Protein AF-A0A1H3NQ23-F1 (afdb_monomer)

Organism: NCBI:txid1244108

Structure (mmCIF, N/CA/C/O backbone):
data_AF-A0A1H3NQ23-F1
#
_entry.id   AF-A0A1H3NQ23-F1
#
loop_
_atom_site.group_PDB
_atom_site.id
_atom_site.type_symbol
_atom_site.label_atom_id
_atom_site.label_alt_id
_atom_site.label_comp_id
_atom_site.label_asym_id
_atom_site.label_entity_id
_atom_site.label_seq_id
_atom_site.pdbx_PDB_ins_code
_atom_site.Cartn_x
_atom_site.Cartn_y
_atom_site.Cartn_z
_atom_site.occupancy
_atom_site.B_iso_or_equiv
_atom_site.auth_seq_id
_atom_site.auth_comp_id
_atom_site.auth_asym_id
_atom_site.auth_atom_id
_atom_site.pdbx_PDB_model_num
ATOM 1 N N . MET A 1 1 ? 7.076 15.579 23.697 1.00 34.84 1 MET A N 1
ATOM 2 C CA . MET A 1 1 ? 7.833 15.002 22.572 1.00 34.84 1 MET A CA 1
ATOM 3 C C . MET A 1 1 ? 7.501 15.843 21.368 1.00 34.84 1 MET A C 1
ATOM 5 O O . MET A 1 1 ? 6.330 16.095 21.129 1.00 34.84 1 MET A O 1
ATOM 9 N N . ASP A 1 2 ? 8.546 16.395 20.784 1.00 33.28 2 ASP A N 1
ATOM 10 C CA . ASP A 1 2 ? 8.561 17.477 19.810 1.00 33.28 2 ASP A CA 1
ATOM 11 C C . ASP A 1 2 ? 7.739 17.126 18.558 1.00 33.28 2 ASP A C 1
ATOM 13 O O . ASP A 1 2 ? 8.124 16.250 17.790 1.00 33.28 2 ASP A O 1
ATOM 17 N N . ASP A 1 3 ? 6.588 17.779 18.377 1.00 34.56 3 ASP A N 1
ATOM 18 C CA . ASP A 1 3 ? 5.699 17.618 17.214 1.00 34.56 3 ASP A CA 1
ATOM 19 C C . ASP A 1 3 ? 6.192 18.513 16.062 1.00 34.56 3 ASP A C 1
ATOM 21 O O . ASP A 1 3 ? 5.443 19.277 15.443 1.00 34.56 3 ASP A O 1
ATOM 25 N N . ARG A 1 4 ? 7.507 18.467 15.802 1.00 42.50 4 ARG A N 1
ATOM 26 C CA . ARG A 1 4 ? 8.086 19.009 14.577 1.00 42.50 4 ARG A CA 1
ATOM 27 C C . ARG A 1 4 ? 7.544 18.147 13.448 1.00 42.50 4 ARG A C 1
ATOM 29 O O . ARG A 1 4 ? 8.073 17.075 13.176 1.00 42.50 4 ARG A O 1
ATOM 36 N N . LYS A 1 5 ? 6.476 18.613 12.791 1.00 47.44 5 LYS A N 1
ATOM 37 C CA . LYS A 1 5 ? 6.101 18.123 11.461 1.00 47.44 5 LYS A CA 1
ATOM 38 C C . LYS A 1 5 ? 7.358 18.198 10.605 1.00 47.44 5 LYS A C 1
ATOM 40 O O . LYS A 1 5 ? 7.775 19.297 10.240 1.00 47.44 5 LYS A O 1
ATOM 45 N N . MET A 1 6 ? 7.982 17.049 10.365 1.00 56.41 6 MET A N 1
ATOM 46 C CA . MET A 1 6 ? 9.118 16.936 9.467 1.00 56.41 6 MET A CA 1
ATOM 47 C C . MET A 1 6 ? 8.656 17.537 8.144 1.00 56.41 6 MET A C 1
ATOM 49 O O . MET A 1 6 ? 7.662 17.081 7.574 1.00 56.41 6 MET A O 1
ATOM 53 N N . GLN A 1 7 ? 9.268 18.647 7.727 1.00 65.25 7 GLN A N 1
ATOM 54 C CA . GLN A 1 7 ? 8.948 19.186 6.415 1.00 65.25 7 GLN A CA 1
ATOM 55 C C . GLN A 1 7 ? 9.350 18.122 5.392 1.00 65.25 7 GLN A C 1
ATOM 57 O O . GLN A 1 7 ? 10.439 17.556 5.528 1.00 65.25 7 GLN A O 1
ATOM 62 N N . PRO A 1 8 ? 8.479 17.799 4.420 1.00 72.12 8 PRO A N 1
ATOM 63 C CA . PRO A 1 8 ? 8.828 16.832 3.396 1.00 72.12 8 PRO A CA 1
ATOM 64 C C . PRO A 1 8 ? 10.093 17.308 2.686 1.00 72.12 8 PRO A C 1
ATOM 66 O O . PRO A 1 8 ? 10.277 18.511 2.477 1.00 72.12 8 PRO A O 1
ATOM 69 N N . MET A 1 9 ? 10.962 16.361 2.337 1.00 87.06 9 MET A N 1
ATOM 70 C CA . MET A 1 9 ? 12.211 16.663 1.642 1.00 87.06 9 MET A CA 1
ATOM 71 C C . MET A 1 9 ? 11.944 17.492 0.379 1.00 87.06 9 MET A C 1
ATOM 73 O O . MET A 1 9 ? 10.888 17.362 -0.253 1.00 87.06 9 MET A O 1
ATOM 77 N N . SER A 1 10 ? 12.900 18.336 -0.020 1.00 92.12 10 SER A N 1
ATOM 78 C CA . SER A 1 10 ? 12.804 19.017 -1.313 1.00 92.12 10 SER A CA 1
ATOM 79 C C . SER A 1 10 ? 12.840 17.991 -2.457 1.00 92.12 10 SER A C 1
ATOM 81 O O . SER A 1 10 ? 13.339 16.877 -2.290 1.00 92.12 10 SER A O 1
ATOM 83 N N . ARG A 1 11 ? 12.328 18.346 -3.645 1.00 92.12 11 ARG A N 1
ATOM 84 C CA . ARG A 1 11 ? 12.393 17.452 -4.821 1.00 92.12 11 ARG A CA 1
ATOM 85 C C . ARG A 1 11 ? 13.837 17.059 -5.165 1.00 92.12 11 ARG A C 1
ATOM 87 O O . ARG A 1 11 ? 14.089 15.904 -5.495 1.00 92.12 11 ARG A O 1
ATOM 94 N N . ALA A 1 12 ? 14.776 18.000 -5.050 1.00 94.00 12 ALA A N 1
ATOM 95 C CA . ALA A 1 12 ? 16.192 17.757 -5.317 1.00 94.00 12 ALA A CA 1
ATOM 96 C C . ALA A 1 12 ? 16.815 16.805 -4.282 1.00 94.00 12 ALA A C 1
ATOM 98 O O . ALA A 1 12 ? 17.486 15.846 -4.663 1.00 94.00 12 ALA A O 1
ATOM 99 N N . ASP A 1 13 ? 16.533 17.015 -2.992 1.00 95.06 13 ASP A N 1
ATOM 100 C CA . ASP A 1 13 ? 17.033 16.143 -1.922 1.00 95.06 13 ASP A CA 1
ATOM 101 C C . ASP A 1 13 ? 16.439 14.738 -2.020 1.00 95.06 13 ASP A C 1
ATOM 103 O O . ASP A 1 13 ? 17.143 13.753 -1.816 1.00 95.06 13 ASP A O 1
ATOM 107 N N . HIS A 1 14 ? 15.157 14.628 -2.383 1.00 95.81 14 HIS A N 1
ATOM 108 C CA . HIS A 1 14 ? 14.503 13.339 -2.598 1.00 95.81 14 HIS A CA 1
ATOM 109 C C . HIS A 1 14 ? 15.159 12.575 -3.743 1.00 95.81 14 HIS A C 1
ATOM 111 O O . HIS A 1 14 ? 15.522 11.416 -3.577 1.00 95.81 14 HIS A O 1
ATOM 117 N N . ARG A 1 15 ? 15.413 13.242 -4.876 1.00 96.06 15 ARG A N 1
ATOM 118 C CA . ARG A 1 15 ? 16.125 12.621 -5.998 1.00 96.06 15 ARG A CA 1
ATOM 119 C C . ARG A 1 15 ? 17.517 12.145 -5.589 1.00 96.06 15 ARG A C 1
ATOM 121 O O . ARG A 1 15 ? 17.907 11.044 -5.961 1.00 96.06 15 ARG A O 1
ATOM 128 N N . LYS A 1 16 ? 18.246 12.940 -4.799 1.00 96.69 16 LYS A N 1
ATOM 129 C CA . LYS A 1 16 ? 19.554 12.547 -4.264 1.00 96.69 16 LYS A CA 1
ATOM 130 C C . LYS A 1 16 ? 19.453 11.307 -3.371 1.00 96.69 16 LYS A C 1
ATOM 132 O O . LYS A 1 16 ? 20.238 10.386 -3.559 1.00 96.69 16 LYS A O 1
ATOM 137 N N . ALA A 1 17 ? 18.479 11.257 -2.462 1.00 97.06 17 ALA A N 1
ATOM 138 C CA . ALA A 1 17 ? 18.267 10.103 -1.589 1.00 97.06 17 ALA A CA 1
ATOM 139 C C . ALA A 1 17 ? 17.908 8.830 -2.371 1.00 97.06 17 ALA A C 1
ATOM 141 O O . ALA A 1 17 ? 18.404 7.757 -2.047 1.00 97.06 17 ALA A O 1
ATOM 142 N N . LEU A 1 18 ? 17.101 8.942 -3.432 1.00 97.75 18 LEU A N 1
ATOM 143 C CA . LEU A 1 18 ? 16.776 7.808 -4.303 1.00 97.75 18 LEU A CA 1
ATOM 144 C C . LEU A 1 18 ? 18.002 7.311 -5.088 1.00 97.75 18 LEU A C 1
ATOM 146 O O . LEU A 1 18 ? 18.186 6.103 -5.210 1.00 97.75 18 LEU A O 1
ATOM 150 N N . ILE A 1 19 ? 18.857 8.217 -5.583 1.00 97.75 19 ILE A N 1
ATOM 151 C CA . ILE A 1 19 ? 20.129 7.856 -6.241 1.00 97.75 19 ILE A CA 1
ATOM 152 C C . ILE A 1 19 ? 21.066 7.155 -5.253 1.00 97.75 19 ILE A C 1
ATOM 154 O O . ILE A 1 19 ? 21.636 6.122 -5.578 1.00 97.75 19 ILE A O 1
ATOM 158 N N . GLU A 1 20 ? 21.204 7.685 -4.039 1.00 97.25 20 GLU A N 1
ATOM 159 C CA . GLU A 1 20 ? 22.024 7.067 -2.994 1.00 97.25 20 GLU A CA 1
ATOM 160 C C . GLU A 1 20 ? 21.494 5.679 -2.609 1.00 97.25 20 GLU A C 1
ATOM 162 O O . GLU A 1 20 ? 22.267 4.737 -2.455 1.00 97.25 20 GLU A O 1
ATOM 167 N N . ALA A 1 21 ? 20.170 5.525 -2.523 1.00 96.62 21 ALA A N 1
ATOM 168 C CA . ALA A 1 21 ? 19.539 4.244 -2.230 1.00 96.62 21 ALA A CA 1
ATOM 169 C C . ALA A 1 21 ? 19.683 3.216 -3.360 1.00 96.62 21 ALA A C 1
ATOM 171 O O . ALA A 1 21 ? 19.655 2.020 -3.071 1.00 96.62 21 ALA A O 1
ATOM 172 N N . ALA A 1 22 ? 19.822 3.649 -4.618 1.00 97.44 22 ALA A N 1
ATOM 173 C CA . ALA A 1 22 ? 20.109 2.757 -5.742 1.00 97.44 22 ALA A CA 1
ATOM 174 C C . ALA A 1 22 ? 21.446 2.020 -5.549 1.00 97.44 22 ALA A C 1
ATOM 176 O O . ALA A 1 22 ? 21.557 0.840 -5.883 1.00 97.44 22 ALA A O 1
ATOM 177 N N . GLY A 1 23 ? 22.437 2.703 -4.965 1.00 95.19 23 GLY A N 1
ATOM 178 C CA . GLY A 1 23 ? 23.804 2.202 -4.847 1.00 95.19 23 GLY A CA 1
ATOM 179 C C . GLY A 1 23 ? 24.468 1.979 -6.211 1.00 95.19 23 GLY A C 1
ATOM 180 O O . GLY A 1 23 ? 23.942 2.371 -7.249 1.00 95.19 23 GLY A O 1
ATOM 181 N N . ASP A 1 24 ? 25.627 1.323 -6.206 1.00 95.12 24 ASP A N 1
ATOM 182 C CA . ASP A 1 24 ? 26.454 1.168 -7.415 1.00 95.12 24 ASP A CA 1
ATOM 183 C C . ASP A 1 24 ? 25.907 0.134 -8.411 1.00 95.12 24 ASP A C 1
ATOM 185 O O . ASP A 1 24 ? 26.239 0.172 -9.593 1.00 95.12 24 ASP A O 1
ATOM 189 N N . LEU A 1 25 ? 25.093 -0.812 -7.931 1.00 96.06 25 LEU A N 1
ATOM 190 C CA . LEU A 1 25 ? 24.544 -1.905 -8.741 1.00 96.06 25 LEU A CA 1
ATOM 191 C C . LEU A 1 25 ? 23.099 -1.647 -9.195 1.00 96.06 25 LEU A C 1
ATOM 193 O O . LEU A 1 25 ? 22.602 -2.339 -10.081 1.00 96.06 25 LEU A O 1
ATOM 197 N N . GLY A 1 26 ? 22.407 -0.701 -8.559 1.00 97.88 26 GLY A N 1
ATOM 198 C CA . GLY A 1 26 ? 21.047 -0.313 -8.912 1.00 97.88 26 GLY A CA 1
ATOM 199 C C . GLY A 1 26 ? 21.000 0.878 -9.859 1.00 97.88 26 GLY A C 1
ATOM 200 O O . GLY A 1 26 ? 22.016 1.371 -10.344 1.00 97.88 26 GLY A O 1
ATOM 201 N N . TYR A 1 27 ? 19.791 1.368 -10.120 1.00 98.56 27 TYR A N 1
ATOM 202 C CA . TYR A 1 27 ? 19.606 2.584 -10.905 1.00 98.56 27 TYR A CA 1
ATOM 203 C C . TYR A 1 27 ? 18.383 3.380 -10.462 1.00 98.56 27 TYR A C 1
ATOM 205 O O . TYR A 1 27 ? 17.390 2.827 -9.995 1.00 98.56 27 TYR A O 1
ATOM 213 N N . LEU A 1 28 ? 18.431 4.691 -10.705 1.00 98.62 28 LEU A N 1
ATOM 214 C CA . LEU A 1 28 ? 17.253 5.550 -10.773 1.00 98.62 28 LEU A CA 1
ATOM 215 C C . LEU A 1 28 ? 17.085 6.022 -12.219 1.00 98.62 28 LEU A C 1
ATOM 217 O O . LEU A 1 28 ? 17.940 6.736 -12.744 1.00 98.62 28 LEU A O 1
ATOM 221 N N . ARG A 1 29 ? 15.981 5.639 -12.858 1.00 98.12 29 ARG A N 1
ATOM 222 C CA . ARG A 1 29 ? 15.665 5.960 -14.251 1.00 98.12 29 ARG A CA 1
ATOM 223 C C . ARG A 1 29 ? 14.416 6.834 -14.317 1.00 98.12 29 ARG A C 1
ATOM 225 O O . ARG A 1 29 ? 13.447 6.580 -13.611 1.00 98.12 29 ARG A O 1
ATOM 232 N N . GLN A 1 30 ? 14.454 7.853 -15.169 1.00 98.19 30 GLN A N 1
ATOM 233 C CA . GLN A 1 30 ? 13.265 8.602 -15.573 1.00 98.19 30 GLN A CA 1
ATOM 234 C C . GLN A 1 30 ? 12.515 7.806 -16.647 1.00 98.19 30 GLN A C 1
ATOM 236 O O . GLN A 1 30 ? 13.152 7.309 -17.575 1.00 98.19 30 GLN A O 1
ATOM 241 N N . ILE A 1 31 ? 11.199 7.682 -16.505 1.00 98.38 31 ILE A N 1
ATOM 242 C CA . ILE A 1 31 ? 10.297 7.044 -17.467 1.00 98.38 31 ILE A CA 1
ATOM 243 C C . ILE A 1 31 ? 9.249 8.088 -17.842 1.00 98.38 31 ILE A C 1
ATOM 245 O O . ILE A 1 31 ? 8.558 8.592 -16.955 1.00 98.38 31 ILE A O 1
ATOM 249 N N . GLY A 1 32 ? 9.188 8.445 -19.124 1.00 97.19 32 GLY A N 1
ATOM 250 C CA . GLY A 1 32 ? 8.409 9.591 -19.584 1.00 97.19 32 GLY A CA 1
ATOM 251 C C . GLY A 1 32 ? 8.695 10.856 -18.773 1.00 97.19 32 GLY A C 1
ATOM 252 O O . GLY A 1 32 ? 9.777 11.027 -18.195 1.00 97.19 32 GLY A O 1
ATOM 253 N N . ASP A 1 33 ? 7.705 11.735 -18.682 1.00 96.44 33 ASP A N 1
ATOM 254 C CA . ASP A 1 33 ? 7.838 12.996 -17.947 1.00 96.44 33 ASP A CA 1
ATOM 255 C C . ASP A 1 33 ? 7.482 12.857 -16.457 1.00 96.44 33 ASP A C 1
ATOM 257 O O . ASP A 1 33 ? 8.050 13.553 -15.609 1.00 96.44 33 ASP A O 1
ATOM 261 N N . ASP A 1 34 ? 6.599 11.913 -16.115 1.00 97.31 34 ASP A N 1
ATOM 262 C CA . ASP A 1 34 ? 5.931 11.874 -14.811 1.00 97.31 34 ASP A CA 1
ATOM 263 C C . ASP A 1 34 ? 6.261 10.635 -13.954 1.00 97.31 34 ASP A C 1
ATOM 265 O O . ASP A 1 34 ? 5.679 10.472 -12.875 1.00 97.31 34 ASP A O 1
ATOM 269 N N . HIS A 1 35 ? 7.191 9.762 -14.364 1.00 98.56 35 HIS A N 1
ATOM 270 C CA . HIS A 1 35 ? 7.527 8.553 -13.598 1.00 98.56 35 HIS A CA 1
ATOM 271 C C . HIS A 1 35 ? 9.024 8.368 -13.347 1.00 98.56 35 HIS A C 1
ATOM 273 O O . HIS A 1 35 ? 9.891 8.690 -14.157 1.00 98.56 35 HIS A O 1
ATOM 279 N N . LEU A 1 36 ? 9.335 7.783 -12.192 1.00 98.56 36 LEU A N 1
ATOM 280 C CA . LEU A 1 36 ? 10.668 7.307 -11.837 1.00 98.56 36 LEU A CA 1
ATOM 281 C C . LEU A 1 36 ? 10.622 5.806 -11.561 1.00 98.56 36 LEU A C 1
ATOM 283 O O . LEU A 1 36 ? 9.748 5.346 -10.828 1.00 98.56 36 LEU A O 1
ATOM 287 N N . ALA A 1 37 ? 11.604 5.070 -12.075 1.00 98.75 37 ALA A N 1
ATOM 288 C CA . ALA A 1 37 ? 11.890 3.697 -11.678 1.00 98.75 37 ALA A CA 1
ATOM 289 C C . ALA A 1 37 ? 13.183 3.646 -10.864 1.00 98.75 37 ALA A C 1
ATOM 291 O O . ALA A 1 37 ? 14.253 4.001 -11.362 1.00 98.75 37 ALA A O 1
ATOM 292 N N . LEU A 1 38 ? 13.086 3.192 -9.617 1.00 98.81 38 LEU A N 1
ATOM 293 C CA . LEU A 1 38 ? 14.228 2.903 -8.757 1.00 98.81 38 LEU A CA 1
ATOM 294 C C . LEU A 1 38 ? 14.397 1.392 -8.636 1.00 98.81 38 LEU A C 1
ATOM 296 O O . LEU A 1 38 ? 13.585 0.725 -7.999 1.00 98.81 38 LEU A O 1
ATOM 300 N N . PHE A 1 39 ? 15.467 0.865 -9.218 1.00 98.75 39 PHE A N 1
ATOM 301 C CA . PHE A 1 39 ? 15.854 -0.528 -9.064 1.00 98.75 39 PHE A CA 1
ATOM 302 C C . PHE A 1 39 ? 16.990 -0.660 -8.052 1.00 98.75 39 PHE A C 1
ATOM 304 O O . PHE A 1 39 ? 17.979 0.073 -8.118 1.00 98.75 39 PHE A O 1
ATOM 311 N N . ARG A 1 40 ? 16.849 -1.609 -7.125 1.00 98.44 40 ARG A N 1
ATOM 312 C CA . ARG A 1 40 ? 17.883 -1.996 -6.159 1.00 98.44 40 ARG A CA 1
ATOM 313 C C . ARG A 1 40 ? 18.048 -3.518 -6.206 1.00 98.44 40 ARG A C 1
ATOM 315 O O . ARG A 1 40 ? 17.088 -4.219 -5.869 1.00 98.44 40 ARG A O 1
ATOM 322 N N . PRO A 1 41 ? 19.224 -4.030 -6.602 1.00 97.62 41 PRO A N 1
ATOM 323 C CA . PRO A 1 41 ? 19.512 -5.458 -6.577 1.00 97.62 41 PRO A CA 1
ATOM 324 C C . PRO A 1 41 ? 19.416 -6.042 -5.166 1.00 97.62 41 PRO A C 1
ATOM 326 O O . PRO A 1 41 ? 19.629 -5.350 -4.169 1.00 97.62 41 PRO A O 1
ATOM 329 N N . GLY A 1 42 ? 19.124 -7.335 -5.094 1.00 96.25 42 GLY A N 1
ATOM 330 C CA . GLY A 1 42 ? 18.990 -8.094 -3.856 1.00 96.25 42 GLY A CA 1
ATOM 331 C C . GLY A 1 42 ? 18.930 -9.589 -4.159 1.00 96.25 42 GLY A C 1
ATOM 332 O O . GLY A 1 42 ? 19.367 -10.010 -5.224 1.00 96.25 42 GLY A O 1
ATOM 333 N N . GLY A 1 43 ? 18.424 -10.381 -3.218 1.00 95.56 43 GLY A N 1
ATOM 334 C CA . GLY A 1 43 ? 18.238 -11.823 -3.378 1.00 95.56 43 GLY A CA 1
ATOM 335 C C . GLY A 1 43 ? 17.079 -12.192 -4.306 1.00 95.56 43 GLY A C 1
ATOM 336 O O . GLY A 1 43 ? 16.506 -11.341 -4.983 1.00 95.56 43 GLY A O 1
ATOM 337 N N . ASP A 1 44 ? 16.676 -13.458 -4.246 1.00 97.19 44 ASP A N 1
ATOM 338 C CA . ASP A 1 44 ? 15.836 -14.130 -5.255 1.00 97.19 44 ASP A CA 1
ATOM 339 C C . ASP A 1 44 ? 14.349 -13.720 -5.239 1.00 97.19 44 ASP A C 1
ATOM 341 O O . ASP A 1 44 ? 13.519 -14.261 -5.963 1.00 97.19 44 ASP A O 1
ATOM 345 N N . THR A 1 45 ? 13.977 -12.755 -4.395 1.00 98.19 45 THR A N 1
ATOM 346 C CA . THR A 1 45 ? 12.632 -12.172 -4.363 1.00 98.19 45 THR A CA 1
ATOM 347 C C . THR A 1 45 ? 12.672 -10.736 -4.855 1.00 98.19 45 THR A C 1
ATOM 349 O O . THR A 1 45 ? 13.334 -9.899 -4.236 1.00 98.19 45 THR A O 1
ATOM 352 N N . LEU A 1 46 ? 11.881 -10.430 -5.881 1.00 98.75 46 LEU A N 1
ATOM 353 C CA . LEU A 1 46 ? 11.666 -9.075 -6.375 1.00 98.75 46 LEU A CA 1
ATOM 354 C C . LEU A 1 46 ? 10.373 -8.483 -5.805 1.00 98.75 46 LEU A C 1
ATOM 356 O O . LEU A 1 46 ? 9.287 -9.034 -5.975 1.00 98.75 46 LEU A O 1
ATOM 360 N N . VAL A 1 47 ? 10.469 -7.313 -5.176 1.00 98.81 47 VAL A N 1
ATOM 361 C CA . VAL A 1 47 ? 9.303 -6.507 -4.790 1.00 98.81 47 VAL A CA 1
ATOM 362 C C . VAL A 1 47 ? 9.126 -5.374 -5.792 1.00 98.81 47 VAL A C 1
ATOM 364 O O . VAL A 1 47 ? 9.944 -4.455 -5.835 1.00 98.81 47 VAL A O 1
ATOM 367 N N . VAL A 1 48 ? 8.041 -5.411 -6.559 1.00 98.88 48 VAL A N 1
ATOM 368 C CA . VAL A 1 48 ? 7.669 -4.347 -7.493 1.00 98.88 48 VAL A CA 1
ATOM 369 C C . VAL A 1 48 ? 6.639 -3.441 -6.826 1.00 98.88 48 VAL A C 1
ATOM 371 O O . VAL A 1 48 ? 5.505 -3.863 -6.592 1.00 98.88 48 VAL A O 1
ATOM 374 N N . SER A 1 49 ? 7.010 -2.210 -6.470 1.00 98.81 49 SER A N 1
ATOM 375 C CA . SER A 1 49 ? 6.098 -1.287 -5.783 1.00 98.81 49 SER A CA 1
ATOM 376 C C . SER A 1 49 ? 5.630 -0.142 -6.671 1.00 98.81 49 SER A C 1
ATOM 378 O O . SER A 1 49 ? 6.362 0.321 -7.538 1.00 98.81 49 SER A O 1
ATOM 380 N N . PHE A 1 50 ? 4.397 0.311 -6.453 1.00 98.81 50 PHE A N 1
ATOM 381 C CA . PHE A 1 50 ? 3.807 1.447 -7.156 1.00 98.81 50 PHE A CA 1
ATOM 382 C C . PHE A 1 50 ? 3.287 2.469 -6.147 1.00 98.81 50 PHE A C 1
ATOM 384 O O . PHE A 1 50 ? 2.429 2.155 -5.314 1.00 98.81 50 PHE A O 1
ATOM 391 N N . GLU A 1 51 ? 3.768 3.709 -6.226 1.00 97.19 51 GLU A N 1
ATOM 392 C CA . GLU A 1 51 ? 3.375 4.777 -5.302 1.00 97.19 51 GLU A CA 1
ATOM 393 C C . GLU A 1 51 ? 3.465 6.185 -5.913 1.00 97.19 51 GLU A C 1
ATOM 395 O O . GLU A 1 51 ? 3.987 6.386 -7.004 1.00 97.19 51 GLU A O 1
ATOM 400 N N . ALA A 1 52 ? 2.898 7.183 -5.232 1.00 96.94 52 ALA A N 1
ATOM 401 C CA . ALA A 1 52 ? 3.065 8.583 -5.617 1.00 96.94 52 ALA A CA 1
ATOM 402 C C . ALA A 1 52 ? 4.339 9.152 -4.979 1.00 96.94 52 ALA A C 1
ATOM 404 O O . ALA A 1 52 ? 4.557 8.959 -3.781 1.00 96.94 52 ALA A O 1
ATOM 405 N N . LEU A 1 53 ? 5.119 9.929 -5.736 1.00 95.38 53 LEU A N 1
ATOM 406 C CA . LEU A 1 53 ? 6.366 10.544 -5.264 1.00 95.38 53 LEU A CA 1
ATOM 407 C C . LEU A 1 53 ? 6.164 11.415 -4.024 1.00 95.38 53 LEU A C 1
ATOM 409 O O . LEU A 1 53 ? 7.023 11.443 -3.147 1.00 95.38 53 LEU A O 1
ATOM 413 N N . ASP A 1 54 ? 5.027 12.104 -3.919 1.00 93.31 54 ASP A N 1
ATOM 414 C CA . ASP A 1 54 ? 4.681 12.893 -2.733 1.00 93.31 54 ASP A CA 1
ATOM 415 C C . ASP A 1 54 ? 4.536 12.021 -1.480 1.00 93.31 54 ASP A C 1
ATOM 417 O O . ASP A 1 54 ? 4.932 12.433 -0.389 1.00 93.31 54 ASP A O 1
ATOM 421 N N . THR A 1 55 ? 3.992 10.811 -1.632 1.00 91.81 55 THR A N 1
ATOM 422 C CA . THR A 1 55 ? 3.863 9.843 -0.540 1.00 91.81 55 THR A CA 1
ATOM 423 C C . THR A 1 55 ? 5.232 9.299 -0.147 1.00 91.81 55 THR A C 1
ATOM 425 O O . THR A 1 55 ? 5.546 9.292 1.042 1.00 91.81 55 THR A O 1
ATOM 428 N N . THR A 1 56 ? 6.071 8.922 -1.119 1.00 94.19 56 THR A N 1
ATOM 429 C CA . THR A 1 56 ? 7.456 8.480 -0.883 1.00 94.19 56 THR A CA 1
ATOM 430 C C . THR A 1 56 ? 8.250 9.541 -0.130 1.00 94.19 56 THR A C 1
ATOM 432 O O . THR A 1 56 ? 8.821 9.269 0.922 1.00 94.19 56 THR A O 1
ATOM 435 N N . ARG A 1 57 ? 8.191 10.787 -0.607 1.00 94.56 57 ARG A N 1
ATOM 436 C CA . ARG A 1 57 ? 8.939 11.933 -0.076 1.00 94.56 57 ARG A CA 1
ATOM 437 C C . ARG A 1 57 ? 8.515 12.357 1.329 1.00 94.56 57 ARG A C 1
ATOM 439 O O . ARG A 1 57 ? 9.283 13.012 2.030 1.00 94.56 57 ARG A O 1
ATOM 446 N N . ALA A 1 58 ? 7.289 12.026 1.729 1.00 91.44 58 ALA A N 1
ATOM 447 C CA . ALA A 1 58 ? 6.776 12.290 3.069 1.00 91.44 58 ALA A CA 1
ATOM 448 C C . ALA A 1 58 ? 7.210 11.236 4.105 1.00 91.44 58 ALA A C 1
ATOM 450 O O . ALA A 1 58 ? 7.029 11.464 5.303 1.00 91.44 58 ALA A O 1
ATOM 451 N N . ARG A 1 59 ? 7.759 10.091 3.673 1.00 90.31 59 ARG A N 1
ATOM 452 C CA . ARG A 1 59 ? 8.290 9.067 4.581 1.00 90.31 59 ARG A CA 1
ATOM 453 C C . ARG A 1 59 ? 9.639 9.471 5.150 1.00 90.31 59 ARG A C 1
ATOM 455 O O . ARG A 1 59 ? 10.395 10.229 4.546 1.00 90.31 59 ARG A O 1
ATOM 462 N N . ASP A 1 60 ? 9.960 8.894 6.302 1.00 87.50 60 ASP A N 1
ATOM 463 C CA . ASP A 1 60 ? 11.297 9.006 6.872 1.00 87.50 60 ASP A CA 1
ATOM 464 C C . ASP A 1 60 ? 12.338 8.403 5.913 1.00 87.50 60 ASP A C 1
ATOM 466 O O . ASP A 1 60 ? 12.182 7.279 5.430 1.00 87.50 60 ASP A O 1
ATOM 470 N N . GLY A 1 61 ? 13.363 9.188 5.585 1.00 90.81 61 GLY A N 1
ATOM 471 C CA . GLY A 1 61 ? 14.370 8.859 4.572 1.00 90.81 61 GLY A CA 1
ATOM 472 C C . GLY A 1 61 ? 13.916 8.970 3.110 1.00 90.81 61 GLY A C 1
ATOM 473 O O . GLY A 1 61 ? 14.757 8.821 2.229 1.00 90.81 61 GLY A O 1
ATOM 474 N N . GLY A 1 62 ? 12.635 9.242 2.829 1.00 94.69 62 GLY A N 1
ATOM 475 C CA . GLY A 1 62 ? 12.148 9.432 1.460 1.00 94.69 62 GLY A CA 1
ATOM 476 C C . GLY A 1 62 ? 12.281 8.191 0.571 1.00 94.69 62 GLY A C 1
ATOM 477 O O . GLY A 1 62 ? 12.633 8.321 -0.596 1.00 94.69 62 GLY A O 1
ATOM 478 N N . LEU A 1 63 ? 12.079 6.988 1.123 1.00 96.50 63 LEU A N 1
ATOM 479 C CA . LEU A 1 63 ? 12.255 5.729 0.391 1.00 96.50 63 LEU A CA 1
ATOM 480 C C . LEU A 1 63 ? 10.926 4.990 0.146 1.00 96.50 63 LEU A C 1
ATOM 482 O O . LEU A 1 63 ? 10.000 5.120 0.957 1.00 96.50 63 LEU A O 1
ATOM 486 N N . PRO A 1 64 ? 10.825 4.195 -0.941 1.00 96.94 64 PRO A N 1
ATOM 487 C CA . PRO A 1 64 ? 9.617 3.438 -1.274 1.00 96.94 64 PRO A CA 1
ATOM 488 C C . PRO A 1 64 ? 9.237 2.391 -0.227 1.00 96.94 64 PRO A C 1
ATOM 490 O O . PRO A 1 64 ? 10.094 1.890 0.510 1.00 96.94 64 PRO A O 1
ATOM 493 N N . ILE A 1 65 ? 7.961 1.996 -0.202 1.00 95.69 65 ILE A N 1
ATOM 494 C CA . ILE A 1 65 ? 7.421 1.030 0.774 1.00 95.69 65 ILE A CA 1
ATOM 495 C C . ILE A 1 65 ? 8.127 -0.325 0.766 1.00 95.69 65 ILE A C 1
ATOM 497 O O . ILE A 1 65 ? 8.198 -0.994 1.798 1.00 95.69 65 ILE A O 1
ATOM 501 N N . SER A 1 66 ? 8.680 -0.724 -0.378 1.00 96.38 66 SER A N 1
ATOM 502 C CA . SER A 1 66 ? 9.446 -1.962 -0.527 1.00 96.38 66 SER A CA 1
ATOM 503 C C . SER A 1 66 ? 10.699 -1.987 0.359 1.00 96.38 66 SER A C 1
ATOM 505 O O . SER A 1 66 ? 11.140 -3.061 0.772 1.00 96.38 66 SER A O 1
ATOM 507 N N . THR A 1 67 ? 11.233 -0.817 0.733 1.00 95.19 67 THR A N 1
ATOM 508 C CA . THR A 1 67 ? 12.475 -0.675 1.508 1.00 95.19 67 THR A CA 1
ATOM 509 C C . THR A 1 67 ? 12.400 -1.375 2.864 1.00 95.19 67 THR A C 1
ATOM 511 O O . THR A 1 67 ? 13.387 -1.963 3.311 1.00 95.19 67 THR A O 1
ATOM 514 N N . GLY A 1 68 ? 11.239 -1.345 3.527 1.00 92.25 68 GLY A N 1
ATOM 515 C CA . GLY A 1 68 ? 11.049 -2.000 4.825 1.00 92.25 68 GLY A CA 1
ATOM 516 C C . GLY A 1 68 ? 11.250 -3.514 4.745 1.00 92.25 68 GLY A C 1
ATOM 517 O O . GLY A 1 68 ? 12.002 -4.092 5.537 1.00 92.25 68 GLY A O 1
ATOM 518 N N . LEU A 1 69 ? 10.633 -4.146 3.744 1.00 92.81 69 LEU A N 1
ATOM 519 C CA . LEU A 1 69 ? 10.771 -5.577 3.489 1.00 92.81 69 LEU A CA 1
ATOM 520 C C . LEU A 1 69 ? 12.179 -5.928 2.990 1.00 92.81 69 LEU A C 1
ATOM 522 O O . LEU A 1 69 ? 12.789 -6.855 3.525 1.00 92.81 69 LEU A O 1
ATOM 526 N N . ALA A 1 70 ? 12.718 -5.151 2.046 1.00 94.75 70 ALA A N 1
ATOM 527 C CA . ALA A 1 70 ? 14.055 -5.352 1.491 1.00 94.75 70 ALA A CA 1
ATOM 528 C C . ALA A 1 70 ? 15.138 -5.325 2.579 1.00 94.75 70 ALA A C 1
ATOM 530 O O . ALA A 1 70 ? 15.944 -6.243 2.668 1.00 94.75 70 ALA A O 1
ATOM 531 N N . ARG A 1 71 ? 15.102 -4.359 3.508 1.00 93.94 71 ARG A N 1
ATOM 532 C CA . ARG A 1 71 ? 16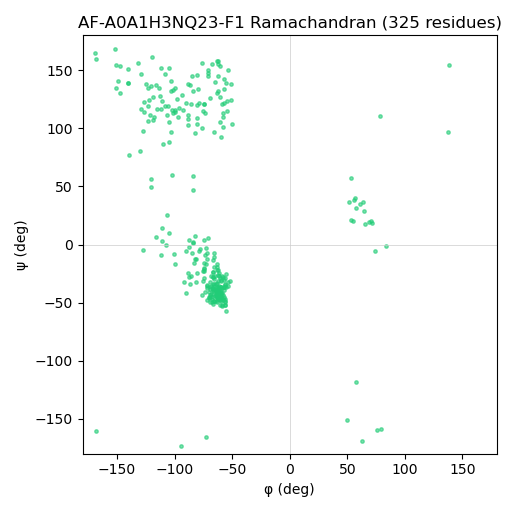.054 -4.308 4.637 1.00 93.94 71 ARG A CA 1
ATOM 533 C C . ARG A 1 71 ? 15.959 -5.517 5.570 1.00 93.94 71 ARG A C 1
ATOM 535 O O . ARG A 1 71 ? 16.953 -5.897 6.177 1.00 93.94 71 ARG A O 1
ATOM 542 N N . LYS A 1 72 ? 14.768 -6.100 5.727 1.00 93.62 72 LYS A N 1
ATOM 543 C CA . LYS A 1 72 ? 14.528 -7.230 6.641 1.00 93.62 72 LYS A CA 1
ATOM 544 C C . LYS A 1 72 ? 14.827 -8.591 6.021 1.00 93.62 72 LYS A C 1
ATOM 546 O O . LYS A 1 72 ? 15.081 -9.532 6.769 1.00 93.62 72 LYS A O 1
ATOM 551 N N . ARG A 1 73 ? 14.720 -8.715 4.697 1.00 94.62 73 ARG A N 1
ATOM 552 C CA . ARG A 1 73 ? 14.786 -10.000 3.980 1.00 94.62 73 ARG A CA 1
ATOM 553 C C . ARG A 1 73 ? 15.801 -10.048 2.841 1.00 94.62 73 ARG A C 1
ATOM 555 O O . ARG A 1 73 ? 15.978 -11.107 2.261 1.00 94.62 73 ARG A O 1
ATOM 562 N N . GLY A 1 74 ? 16.459 -8.936 2.533 1.00 95.69 74 GLY A N 1
ATOM 563 C CA . GLY A 1 74 ? 17.424 -8.843 1.441 1.00 95.69 74 GLY A CA 1
ATOM 564 C C . GLY A 1 74 ? 16.802 -8.893 0.046 1.00 95.69 74 GLY A C 1
ATOM 565 O O . GLY A 1 74 ? 17.524 -9.189 -0.892 1.00 95.69 74 GLY A O 1
ATOM 566 N N . CYS A 1 75 ? 15.497 -8.645 -0.111 1.00 97.19 75 CYS A N 1
ATOM 567 C CA . CYS A 1 75 ? 14.815 -8.691 -1.411 1.00 97.19 75 CYS A CA 1
ATOM 568 C C . CYS A 1 75 ? 15.361 -7.641 -2.393 1.00 97.19 75 CYS A C 1
ATOM 570 O O . CYS A 1 75 ? 15.656 -6.515 -1.980 1.00 97.19 75 CYS A O 1
ATOM 572 N N . ALA A 1 76 ? 15.401 -7.983 -3.682 1.00 98.50 76 ALA A N 1
ATOM 573 C CA . ALA A 1 76 ? 15.513 -7.000 -4.752 1.00 98.50 76 ALA A CA 1
ATOM 574 C C . ALA A 1 76 ? 14.231 -6.157 -4.829 1.00 98.50 76 ALA A C 1
ATOM 576 O O . ALA A 1 76 ? 13.150 -6.590 -4.414 1.00 98.50 76 ALA A O 1
ATOM 577 N N . THR A 1 77 ? 14.327 -4.940 -5.360 1.00 98.75 77 THR A N 1
ATOM 578 C CA . THR A 1 77 ? 13.163 -4.053 -5.494 1.00 98.75 77 THR A CA 1
ATOM 579 C C . THR A 1 77 ? 13.175 -3.283 -6.802 1.00 98.75 77 THR A C 1
ATOM 581 O O . THR A 1 77 ? 14.213 -2.733 -7.166 1.00 98.75 77 THR A O 1
ATOM 584 N N . LEU A 1 78 ? 12.007 -3.151 -7.426 1.00 98.88 78 LEU A N 1
ATOM 585 C CA . LEU A 1 78 ? 11.739 -2.238 -8.533 1.00 98.88 78 LEU A CA 1
ATOM 586 C C . LEU A 1 78 ? 10.579 -1.317 -8.135 1.00 98.88 78 LEU A C 1
ATOM 588 O O . LEU A 1 78 ? 9.429 -1.738 -8.070 1.00 98.88 78 LEU A O 1
ATOM 592 N N . ASP A 1 79 ? 10.872 -0.058 -7.836 1.00 98.81 79 ASP A N 1
ATOM 593 C CA . ASP A 1 79 ? 9.879 0.899 -7.354 1.00 98.81 79 ASP A CA 1
ATOM 594 C C . ASP A 1 79 ? 9.509 1.900 -8.441 1.00 98.81 79 ASP A C 1
ATOM 596 O O . ASP A 1 79 ? 10.357 2.669 -8.895 1.00 98.81 79 ASP A O 1
ATOM 600 N N . ILE A 1 80 ? 8.235 1.914 -8.819 1.00 98.88 80 ILE A N 1
ATOM 601 C CA . ILE A 1 80 ? 7.649 2.837 -9.783 1.00 98.88 80 ILE A CA 1
ATOM 602 C C . ILE A 1 80 ? 6.936 3.951 -9.023 1.00 98.88 80 ILE A C 1
ATOM 604 O O . ILE A 1 80 ? 5.954 3.732 -8.309 1.00 98.88 80 ILE A O 1
ATOM 608 N N . MET A 1 81 ? 7.427 5.172 -9.181 1.00 98.56 81 MET A N 1
ATOM 609 C CA . MET A 1 81 ? 6.921 6.336 -8.467 1.00 98.56 81 MET A CA 1
ATOM 610 C C . MET A 1 81 ? 6.384 7.370 -9.453 1.00 98.56 81 MET A C 1
ATOM 612 O O . MET A 1 81 ? 7.094 7.771 -10.369 1.00 98.56 81 MET A O 1
ATOM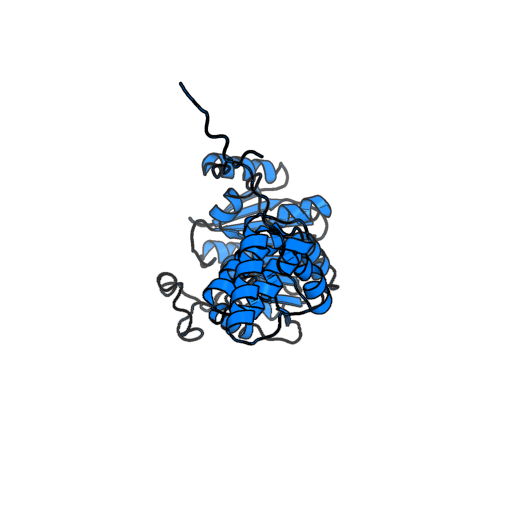 616 N N . ALA A 1 82 ? 5.143 7.812 -9.254 1.00 98.31 82 ALA A N 1
ATOM 617 C CA . ALA A 1 82 ? 4.477 8.794 -10.110 1.00 98.31 82 ALA A CA 1
ATOM 618 C C . ALA A 1 82 ? 4.520 10.212 -9.517 1.00 98.31 82 ALA A C 1
ATOM 620 O O . ALA A 1 82 ? 4.183 10.411 -8.344 1.00 98.31 82 ALA A O 1
ATOM 621 N N . GLU A 1 83 ? 4.851 11.214 -10.328 1.00 96.19 83 GLU A N 1
ATOM 622 C CA . GLU A 1 83 ? 4.632 12.628 -10.025 1.00 96.19 83 GLU A CA 1
ATOM 623 C C . GLU A 1 83 ? 3.166 12.975 -10.339 1.00 96.19 83 GLU A C 1
ATOM 625 O O . GLU A 1 83 ? 2.721 13.006 -11.481 1.00 96.19 83 GLU A O 1
ATOM 630 N N . GLY A 1 84 ? 2.362 13.212 -9.302 1.00 94.62 84 GLY A N 1
ATOM 631 C CA . GLY A 1 8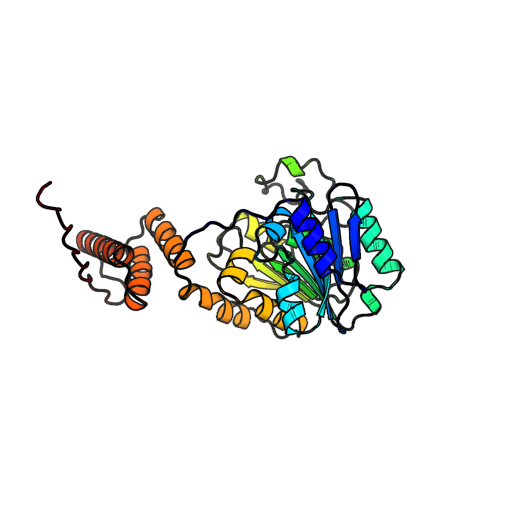4 ? 0.941 13.516 -9.471 1.00 94.62 84 GLY A CA 1
ATOM 632 C C . GLY A 1 84 ? 0.057 12.287 -9.716 1.00 94.62 84 GLY A C 1
ATOM 633 O O . GLY A 1 84 ? 0.362 11.169 -9.309 1.00 94.62 84 GLY A O 1
ATOM 634 N N . ARG A 1 85 ? -1.129 12.516 -10.293 1.00 95.31 85 ARG A N 1
ATOM 635 C CA . ARG A 1 85 ? -2.192 11.501 -10.436 1.00 95.31 85 ARG A CA 1
ATOM 636 C C . ARG A 1 85 ? -2.245 10.936 -11.849 1.00 95.31 85 ARG A C 1
ATOM 638 O O . ARG A 1 85 ? -3.270 11.056 -12.513 1.00 95.31 85 ARG A O 1
ATOM 645 N N . THR A 1 86 ? -1.148 10.333 -12.286 1.00 96.56 86 THR A N 1
ATOM 646 C CA . THR A 1 86 ? -0.996 9.761 -13.635 1.00 96.56 86 THR A CA 1
ATOM 647 C C . THR A 1 86 ? -1.787 8.473 -13.838 1.00 96.56 86 THR A C 1
ATOM 649 O O . THR A 1 86 ? -1.958 8.026 -14.964 1.00 96.56 86 THR A O 1
ATOM 652 N N . TRP A 1 87 ? -2.230 7.834 -12.747 1.00 97.31 87 TRP A N 1
ATOM 653 C CA . TRP A 1 87 ? -2.812 6.488 -12.763 1.00 97.31 87 TRP A CA 1
ATOM 654 C C . TRP A 1 87 ? -1.904 5.443 -13.409 1.00 97.31 87 TRP A C 1
ATOM 656 O O . TRP A 1 87 ? -2.392 4.391 -13.799 1.00 97.31 87 TRP A O 1
ATOM 666 N N . PHE A 1 88 ? -0.595 5.713 -13.501 1.00 97.50 88 PHE A N 1
ATOM 667 C CA . PHE A 1 88 ? 0.350 4.855 -14.223 1.00 97.50 88 PHE A CA 1
ATOM 668 C C . PHE A 1 88 ? -0.137 4.558 -15.653 1.00 97.50 88 PHE A C 1
ATOM 670 O O . PHE A 1 88 ? -0.014 3.440 -16.141 1.00 97.50 88 PHE A O 1
ATOM 677 N N . ARG A 1 89 ? -0.770 5.560 -16.283 1.00 95.94 89 ARG A N 1
ATOM 678 C CA . ARG A 1 89 ? -1.223 5.542 -17.675 1.00 95.94 89 ARG A CA 1
ATOM 679 C C . ARG A 1 89 ? -0.273 6.403 -18.492 1.00 95.94 89 ARG A C 1
ATOM 681 O O . ARG A 1 89 ? -0.503 7.600 -18.629 1.00 95.94 89 ARG A O 1
ATOM 688 N N . ASP A 1 90 ? 0.791 5.787 -18.979 1.00 95.31 90 ASP A N 1
ATOM 689 C CA . ASP A 1 90 ? 1.826 6.442 -19.774 1.00 95.31 90 ASP A CA 1
ATOM 690 C C . ASP A 1 90 ? 2.443 5.414 -20.731 1.00 95.31 90 ASP A C 1
ATOM 692 O O . ASP A 1 90 ? 2.676 4.272 -20.331 1.00 95.31 90 ASP A O 1
ATOM 696 N N . GLU A 1 91 ? 2.629 5.782 -22.000 1.00 95.56 91 GLU A N 1
ATOM 697 C CA . GLU A 1 91 ? 3.140 4.860 -23.021 1.00 95.56 91 GLU A CA 1
ATOM 698 C C . GLU A 1 91 ? 4.591 4.449 -22.754 1.00 95.56 91 GLU A C 1
ATOM 700 O O . GLU A 1 91 ? 4.889 3.261 -22.868 1.00 95.56 91 GLU A O 1
ATOM 705 N N . ASP A 1 92 ? 5.447 5.362 -22.279 1.00 97.75 92 ASP A N 1
ATOM 706 C CA . ASP A 1 92 ? 6.838 5.049 -21.931 1.00 97.75 92 ASP A CA 1
ATOM 707 C C . ASP A 1 92 ? 6.900 4.079 -20.743 1.00 97.75 92 ASP A C 1
ATOM 709 O O . ASP A 1 92 ? 7.776 3.213 -20.671 1.00 97.75 92 ASP A O 1
ATOM 713 N N . LEU A 1 93 ? 5.953 4.189 -19.804 1.00 97.75 93 LEU A N 1
ATOM 714 C CA . LEU A 1 93 ? 5.840 3.242 -18.693 1.00 97.75 93 LEU A CA 1
ATOM 715 C C . LEU A 1 93 ? 5.365 1.866 -19.150 1.00 97.75 93 LEU A C 1
ATOM 717 O O . LEU A 1 93 ? 5.873 0.853 -18.667 1.00 97.75 93 LEU A O 1
ATOM 721 N N . HIS A 1 94 ? 4.408 1.819 -20.070 1.00 97.56 94 HIS A N 1
ATOM 722 C CA . HIS A 1 94 ? 3.977 0.553 -20.641 1.00 97.56 94 HIS A CA 1
ATOM 723 C C . HIS A 1 94 ? 5.138 -0.117 -21.394 1.00 97.56 94 HIS A C 1
ATOM 725 O O . HIS A 1 94 ? 5.402 -1.297 -21.172 1.00 97.56 94 HIS A O 1
ATOM 731 N N . ASP A 1 95 ? 5.870 0.639 -22.219 1.00 98.12 95 ASP A N 1
ATOM 732 C CA . ASP A 1 95 ? 7.030 0.144 -22.972 1.00 98.12 95 ASP A CA 1
ATOM 733 C C . ASP A 1 95 ? 8.143 -0.323 -22.039 1.00 98.12 95 ASP A C 1
ATOM 735 O O . ASP A 1 95 ? 8.789 -1.335 -22.299 1.00 98.12 95 ASP A O 1
ATOM 739 N N . PHE A 1 96 ? 8.345 0.358 -20.913 1.00 98.56 96 PHE A N 1
ATOM 740 C CA . PHE A 1 96 ? 9.272 -0.100 -19.889 1.00 98.56 96 PHE A CA 1
ATOM 741 C C . PHE A 1 96 ? 8.918 -1.506 -19.375 1.00 98.56 96 PHE A C 1
ATOM 743 O O . PHE A 1 96 ? 9.805 -2.352 -19.311 1.00 98.56 96 PHE A O 1
ATOM 750 N N . PHE A 1 97 ? 7.652 -1.785 -19.048 1.00 98.56 97 PHE A N 1
ATOM 751 C CA . PHE A 1 97 ? 7.238 -3.112 -18.566 1.00 98.56 97 PHE A CA 1
ATOM 752 C C . PHE A 1 97 ? 7.234 -4.191 -19.652 1.00 98.56 97 PHE A C 1
ATOM 754 O O . PHE A 1 97 ? 7.600 -5.332 -19.360 1.00 98.56 97 PHE A O 1
ATOM 761 N N . ASP A 1 98 ? 6.877 -3.846 -20.890 1.00 98.12 98 ASP A N 1
ATOM 762 C CA . ASP A 1 98 ? 6.966 -4.785 -22.012 1.00 98.12 98 ASP A CA 1
ATOM 763 C C . ASP A 1 98 ? 8.427 -5.178 -22.260 1.00 98.12 98 ASP A C 1
ATOM 765 O O . ASP A 1 98 ? 8.726 -6.364 -22.305 1.00 98.12 98 ASP A O 1
ATOM 769 N N . ASN A 1 99 ? 9.356 -4.215 -22.271 1.00 98.38 99 ASN A N 1
ATOM 770 C CA . ASN A 1 99 ? 10.785 -4.510 -22.415 1.00 98.38 99 ASN A CA 1
ATOM 771 C C . ASN A 1 99 ? 11.324 -5.371 -21.261 1.00 98.38 99 ASN A C 1
ATOM 773 O O . ASN A 1 99 ? 12.078 -6.302 -21.506 1.00 98.38 99 ASN A O 1
ATOM 777 N N . LEU A 1 100 ? 10.918 -5.117 -20.006 1.00 98.44 100 LEU A N 1
ATOM 778 C CA . LEU A 1 100 ? 11.300 -5.995 -18.886 1.00 98.44 100 LEU A CA 1
ATOM 779 C C . LEU A 1 100 ? 10.813 -7.436 -19.093 1.00 98.44 100 LEU A C 1
ATOM 781 O O . LEU A 1 100 ? 11.505 -8.379 -18.715 1.00 98.44 100 LEU A O 1
ATOM 785 N N . THR A 1 101 ? 9.625 -7.603 -19.672 1.00 97.75 101 THR A N 1
ATOM 786 C CA . THR A 1 101 ? 9.067 -8.923 -19.984 1.00 97.75 101 THR A CA 1
ATOM 787 C C . THR A 1 101 ? 9.854 -9.585 -21.114 1.00 97.75 101 THR A C 1
ATOM 789 O O . THR A 1 101 ? 10.291 -10.722 -20.966 1.00 97.75 101 THR A O 1
ATOM 792 N N . ASP A 1 102 ? 10.077 -8.863 -22.213 1.00 98.00 102 ASP A N 1
ATOM 793 C CA . ASP A 1 102 ? 10.776 -9.358 -23.403 1.00 98.00 102 ASP A CA 1
ATOM 794 C C . ASP A 1 102 ? 12.245 -9.713 -23.116 1.00 98.00 102 ASP A C 1
ATOM 796 O O . ASP A 1 102 ? 12.766 -10.688 -23.662 1.00 98.00 102 ASP A O 1
ATOM 800 N N . ASP A 1 103 ? 12.895 -8.967 -22.218 1.00 97.88 103 ASP A N 1
ATOM 801 C CA . ASP A 1 103 ? 14.273 -9.206 -21.779 1.00 97.88 103 ASP A CA 1
ATOM 802 C C . ASP A 1 103 ? 14.389 -10.344 -20.743 1.00 97.88 103 ASP A C 1
ATOM 804 O O . ASP A 1 103 ? 15.501 -10.705 -20.353 1.00 97.88 103 ASP A O 1
ATOM 808 N N . GLY A 1 104 ? 13.270 -10.910 -20.273 1.00 97.75 104 GLY A N 1
ATOM 809 C CA . GLY A 1 104 ? 13.260 -11.967 -19.257 1.00 97.75 104 GLY A CA 1
ATOM 810 C C . GLY A 1 104 ? 13.664 -11.491 -17.857 1.00 97.75 104 GLY A C 1
ATOM 811 O O . GLY A 1 104 ? 14.038 -12.303 -17.018 1.00 97.75 104 GLY A O 1
ATOM 812 N N . PHE A 1 105 ? 13.578 -10.188 -17.562 1.00 98.50 105 PHE A N 1
ATOM 813 C CA . PHE A 1 105 ? 14.013 -9.617 -16.277 1.00 98.50 105 PHE A CA 1
ATOM 814 C C . PHE A 1 105 ? 13.338 -10.275 -15.065 1.00 98.50 105 PHE A C 1
ATOM 816 O O . PHE A 1 105 ? 13.949 -10.430 -14.009 1.00 98.50 105 PHE A O 1
ATOM 823 N N . PHE A 1 106 ? 12.060 -10.637 -15.192 1.00 98.50 106 PHE A N 1
ATOM 824 C CA . PHE A 1 106 ? 11.316 -11.266 -14.102 1.00 98.50 106 PHE A CA 1
ATOM 825 C C . PHE A 1 106 ? 11.700 -12.735 -13.880 1.00 98.50 106 PHE A C 1
ATOM 827 O O . PHE A 1 106 ? 11.495 -13.232 -12.774 1.00 98.50 106 PHE A O 1
ATOM 834 N N . ASP A 1 107 ? 12.287 -13.396 -14.882 1.00 97.44 107 ASP A N 1
ATOM 835 C CA . ASP A 1 107 ? 12.677 -14.810 -14.822 1.00 97.44 107 ASP A CA 1
ATOM 836 C C . ASP A 1 107 ? 13.934 -15.036 -13.963 1.00 97.44 107 ASP A C 1
ATOM 838 O O . ASP A 1 107 ? 14.187 -16.155 -13.518 1.00 97.44 107 ASP A O 1
ATOM 842 N N . ASP A 1 108 ? 14.687 -13.972 -13.664 1.00 97.50 108 ASP A N 1
ATOM 843 C CA . ASP A 1 108 ? 15.850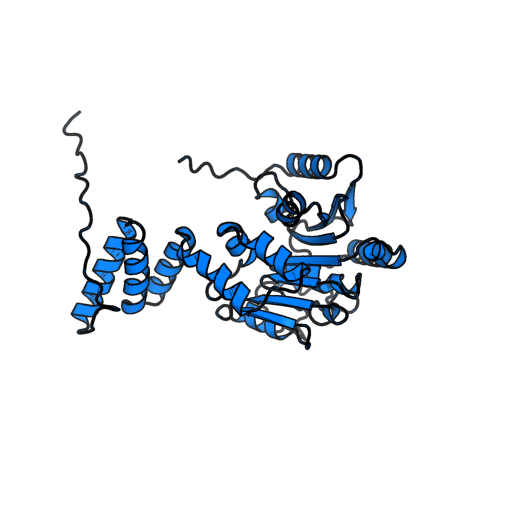 -13.993 -12.766 1.00 97.50 108 ASP A CA 1
ATOM 844 C C . ASP A 1 108 ? 15.470 -14.136 -11.275 1.00 97.50 108 ASP A C 1
ATOM 846 O O . ASP A 1 108 ? 16.349 -14.203 -10.410 1.00 97.50 108 ASP A O 1
ATOM 850 N N . TYR A 1 109 ? 14.172 -14.166 -10.946 1.00 98.44 109 TYR A N 1
ATOM 851 C CA . TYR A 1 109 ? 13.670 -14.205 -9.573 1.00 98.44 109 TYR A CA 1
ATOM 852 C C . TYR A 1 109 ? 12.771 -15.418 -9.315 1.00 98.44 109 TYR A C 1
ATOM 854 O O . TYR A 1 109 ? 11.814 -15.673 -10.040 1.00 98.44 109 TYR A O 1
ATOM 862 N N . ASP A 1 110 ? 12.989 -16.092 -8.184 1.00 97.88 110 ASP A N 1
ATOM 863 C CA . ASP A 1 110 ? 12.138 -17.195 -7.717 1.00 97.88 110 ASP A CA 1
ATOM 864 C C . ASP A 1 110 ? 10.718 -16.726 -7.354 1.00 97.88 110 ASP A C 1
ATOM 866 O O . ASP A 1 110 ? 9.753 -17.493 -7.412 1.00 97.88 110 ASP A O 1
ATOM 870 N N . SER A 1 111 ? 10.580 -15.471 -6.913 1.00 97.94 111 SER A N 1
ATOM 871 C CA . SER A 1 111 ? 9.292 -14.891 -6.532 1.00 97.94 111 SER A CA 1
ATOM 872 C C . SER A 1 111 ? 9.219 -13.398 -6.830 1.00 97.94 111 SER A C 1
ATOM 874 O O . SER A 1 111 ? 10.054 -12.612 -6.380 1.00 97.94 111 SER A O 1
ATOM 876 N N . VAL A 1 112 ? 8.136 -12.987 -7.491 1.00 98.75 112 VAL A N 1
ATOM 877 C CA . VAL A 1 112 ? 7.823 -11.582 -7.772 1.00 98.75 112 VAL A CA 1
ATOM 878 C C . VAL A 1 112 ? 6.574 -11.157 -6.995 1.00 98.75 112 VAL A C 1
ATOM 880 O O . VAL A 1 112 ? 5.526 -11.805 -7.058 1.00 98.75 112 VAL A O 1
ATOM 883 N N . LEU A 1 113 ? 6.676 -10.056 -6.247 1.00 98.81 113 LEU A N 1
ATOM 884 C CA . LEU A 1 113 ? 5.591 -9.463 -5.463 1.00 98.81 113 LEU A CA 1
ATOM 885 C C . LEU A 1 113 ? 5.273 -8.048 -5.956 1.00 98.81 113 LEU A C 1
ATOM 887 O O . LEU A 1 113 ? 6.024 -7.117 -5.675 1.00 98.81 113 LEU A O 1
ATOM 891 N N . PHE A 1 114 ? 4.115 -7.861 -6.586 1.00 98.94 114 PHE A N 1
ATOM 892 C CA . PHE A 1 114 ? 3.577 -6.539 -6.913 1.00 98.94 114 PHE A CA 1
ATOM 893 C C . PHE A 1 114 ? 2.830 -5.954 -5.713 1.00 98.94 114 PHE A C 1
ATOM 895 O O . PHE A 1 114 ? 1.990 -6.626 -5.113 1.00 98.94 114 PHE A O 1
ATOM 902 N N . VAL A 1 115 ? 3.094 -4.697 -5.355 1.00 98.88 115 VAL A N 1
ATOM 903 C CA . VAL A 1 115 ? 2.473 -4.036 -4.199 1.00 98.88 115 VAL A CA 1
ATOM 904 C C . VAL A 1 115 ? 2.123 -2.577 -4.475 1.00 98.88 115 VAL A C 1
ATOM 906 O O . VAL A 1 115 ? 2.903 -1.819 -5.042 1.00 98.88 115 VAL A O 1
ATOM 909 N N . GLY A 1 116 ? 0.953 -2.144 -4.009 1.00 98.44 116 GLY A N 1
ATOM 910 C CA . GLY A 1 116 ? 0.583 -0.734 -4.056 1.00 98.44 116 GLY A CA 1
ATOM 911 C C . GLY A 1 116 ? -0.666 -0.412 -3.247 1.00 98.44 116 GLY A C 1
ATOM 912 O O . GLY A 1 116 ? -1.420 -1.308 -2.853 1.00 98.44 116 GLY A O 1
ATOM 913 N N . GLY A 1 117 ? -0.881 0.882 -2.993 1.00 98.00 117 GLY A N 1
ATOM 914 C CA . GLY A 1 117 ? -2.070 1.408 -2.324 1.00 98.00 117 GLY A CA 1
ATOM 915 C C . GLY A 1 117 ? -2.791 2.483 -3.130 1.00 98.00 117 GLY A C 1
ATOM 916 O O . GLY A 1 117 ? -2.161 3.345 -3.742 1.00 98.00 117 GLY A O 1
ATOM 917 N N . GLY A 1 118 ? -4.124 2.437 -3.162 1.00 97.19 118 GLY A N 1
ATOM 918 C CA . GLY A 1 118 ? -4.946 3.386 -3.909 1.00 97.19 118 GLY A CA 1
ATOM 919 C C . GLY A 1 118 ? -4.595 3.398 -5.400 1.00 97.19 118 GLY A C 1
ATOM 920 O O . GLY A 1 118 ? -4.692 2.379 -6.078 1.00 97.19 118 GLY A O 1
ATOM 921 N N . MET A 1 119 ? -4.145 4.546 -5.915 1.00 97.50 119 MET A N 1
ATOM 922 C CA . MET A 1 119 ? -3.641 4.650 -7.293 1.00 97.50 119 MET A CA 1
ATOM 923 C C . MET A 1 119 ? -2.444 3.715 -7.540 1.00 97.50 119 MET A C 1
ATOM 925 O O . MET A 1 119 ? -2.347 3.113 -8.602 1.00 97.50 119 MET A O 1
ATOM 929 N N . GLY A 1 120 ? -1.569 3.537 -6.547 1.00 98.50 120 GLY A N 1
ATOM 930 C CA . GLY A 1 120 ? -0.480 2.560 -6.601 1.00 98.50 120 GLY A CA 1
ATOM 931 C C . GLY A 1 120 ? -0.987 1.127 -6.734 1.00 98.50 120 GLY A C 1
ATOM 932 O O . GLY A 1 120 ? -0.430 0.338 -7.484 1.00 98.50 120 GLY A O 1
ATOM 933 N N . ALA A 1 121 ? -2.097 0.789 -6.073 1.00 98.69 121 ALA A N 1
ATOM 934 C CA . ALA A 1 121 ? -2.711 -0.528 -6.212 1.00 98.69 121 ALA A CA 1
ATOM 935 C C . ALA A 1 121 ? -3.284 -0.751 -7.624 1.00 98.69 121 ALA A C 1
ATOM 937 O O . ALA A 1 121 ? -3.217 -1.868 -8.124 1.00 98.69 121 ALA A O 1
ATOM 938 N N . TYR A 1 122 ? -3.798 0.297 -8.285 1.00 98.62 122 TYR A N 1
ATOM 939 C CA . TYR A 1 122 ? -4.124 0.218 -9.714 1.00 98.62 122 TYR A CA 1
ATOM 940 C C . TYR A 1 122 ? -2.869 -0.100 -10.536 1.00 98.62 122 TYR A C 1
ATOM 942 O O . TYR A 1 122 ? -2.882 -1.073 -11.278 1.00 98.62 122 TYR A O 1
ATOM 950 N N . GLY A 1 123 ? -1.782 0.664 -10.362 1.00 98.56 123 GLY A N 1
ATOM 951 C CA . GLY A 1 123 ? -0.534 0.462 -11.108 1.00 98.56 123 GLY A CA 1
ATOM 952 C C . GLY A 1 123 ? 0.046 -0.942 -10.928 1.00 98.56 123 GLY A C 1
ATOM 953 O O . GLY A 1 123 ? 0.325 -1.615 -11.916 1.00 98.56 123 GLY A O 1
ATOM 954 N N . ALA A 1 124 ? 0.121 -1.410 -9.679 1.00 98.81 124 ALA A N 1
ATOM 955 C CA . ALA A 1 124 ? 0.621 -2.735 -9.324 1.00 98.81 124 ALA A CA 1
ATOM 956 C C . ALA A 1 124 ? -0.208 -3.867 -9.941 1.00 98.81 124 ALA A C 1
ATOM 958 O O . ALA A 1 124 ? 0.352 -4.813 -10.480 1.00 98.81 124 ALA A O 1
ATOM 959 N N . ALA A 1 125 ? -1.537 -3.777 -9.885 1.00 98.81 125 ALA A N 1
ATOM 960 C CA . ALA A 1 125 ? -2.408 -4.778 -10.491 1.00 98.81 125 ALA A CA 1
ATOM 961 C C . ALA A 1 125 ? -2.368 -4.727 -12.023 1.00 98.81 125 ALA A C 1
ATOM 963 O O . ALA A 1 125 ? -2.238 -5.767 -12.663 1.00 98.81 125 ALA A O 1
ATOM 964 N N . ALA A 1 126 ? -2.437 -3.525 -12.603 1.00 98.44 126 ALA A N 1
ATOM 965 C CA . ALA A 1 126 ? -2.394 -3.316 -14.043 1.00 98.44 126 ALA A CA 1
ATOM 966 C C . ALA A 1 126 ? -1.130 -3.918 -14.662 1.00 98.44 126 ALA A C 1
ATOM 968 O O . ALA A 1 126 ? -1.246 -4.676 -15.611 1.00 98.44 126 ALA A O 1
ATOM 969 N N . HIS A 1 127 ? 0.048 -3.659 -14.096 1.00 98.69 127 HIS A N 1
ATOM 970 C CA . HIS A 1 127 ? 1.318 -4.122 -14.664 1.00 98.69 127 HIS A CA 1
ATOM 971 C C . HIS A 1 127 ? 1.732 -5.526 -14.199 1.00 98.69 127 HIS A C 1
ATOM 973 O O . HIS A 1 127 ? 2.739 -6.041 -14.669 1.00 98.69 127 HIS A O 1
ATOM 979 N N . SER A 1 128 ? 0.968 -6.179 -13.313 1.00 98.56 128 SER A N 1
ATOM 980 C CA . SER A 1 128 ? 1.321 -7.525 -12.825 1.00 98.56 128 SER A CA 1
ATOM 981 C C . SER A 1 128 ? 1.336 -8.600 -13.917 1.00 98.56 128 SER A C 1
ATOM 983 O O . SER A 1 128 ? 2.035 -9.597 -13.768 1.00 98.56 128 SER A O 1
ATOM 985 N N . VAL A 1 129 ? 0.634 -8.380 -15.036 1.00 97.31 129 VAL A N 1
ATOM 986 C CA . VAL A 1 129 ? 0.653 -9.277 -16.205 1.00 97.31 129 VAL A CA 1
ATOM 987 C C . VAL A 1 129 ? 2.043 -9.408 -16.846 1.00 97.31 129 VAL A C 1
ATOM 989 O O . VAL A 1 129 ? 2.306 -10.420 -17.484 1.00 97.31 129 VAL A O 1
ATOM 992 N N . ALA A 1 130 ? 2.943 -8.439 -16.629 1.00 98.12 130 ALA A N 1
ATOM 993 C CA . ALA A 1 130 ? 4.335 -8.489 -17.087 1.00 98.12 130 ALA A CA 1
ATOM 994 C C . ALA A 1 130 ? 5.157 -9.603 -16.405 1.00 98.12 130 ALA A C 1
ATOM 996 O O . ALA A 1 130 ? 6.185 -10.022 -16.921 1.00 98.12 130 ALA A O 1
ATOM 997 N N . ALA A 1 131 ? 4.696 -10.112 -15.257 1.00 98.31 131 ALA A N 1
ATOM 998 C CA . ALA A 1 131 ? 5.314 -11.238 -14.562 1.00 98.31 131 ALA A CA 1
ATOM 999 C C . ALA A 1 131 ? 4.252 -12.299 -14.213 1.00 98.31 131 ALA A C 1
ATOM 1001 O O . ALA A 1 131 ? 3.749 -12.341 -13.080 1.00 98.31 131 ALA A O 1
ATOM 1002 N N . PRO A 1 132 ? 3.869 -13.160 -15.174 1.00 97.81 132 PRO A N 1
ATOM 1003 C CA . PRO A 1 132 ? 2.971 -14.279 -14.914 1.00 97.81 132 PRO A CA 1
ATOM 1004 C C . PRO A 1 132 ? 3.444 -15.121 -13.719 1.00 97.81 132 PRO A C 1
ATOM 1006 O O . PRO A 1 132 ? 4.629 -15.382 -13.550 1.00 97.81 132 PRO A O 1
ATOM 1009 N N . GLY A 1 133 ? 2.519 -15.544 -12.859 1.00 98.00 133 GLY A N 1
ATOM 1010 C CA . GLY A 1 133 ? 2.842 -16.269 -11.626 1.00 98.00 133 GLY A CA 1
ATOM 1011 C C . GLY A 1 133 ? 3.229 -15.383 -10.433 1.00 98.00 133 GLY A C 1
ATOM 1012 O O . GLY A 1 133 ? 3.415 -15.903 -9.331 1.00 98.00 133 GLY A O 1
ATOM 1013 N N . ALA A 1 134 ? 3.269 -14.055 -10.586 1.00 98.56 134 ALA A N 1
ATOM 1014 C CA . ALA A 1 134 ? 3.531 -13.149 -9.471 1.00 98.56 134 ALA A CA 1
ATOM 1015 C C . ALA A 1 134 ? 2.460 -13.222 -8.366 1.00 98.56 134 ALA A C 1
ATOM 1017 O O . ALA A 1 134 ? 1.289 -13.554 -8.585 1.00 98.56 134 ALA A O 1
ATOM 1018 N N . THR A 1 135 ? 2.857 -12.847 -7.150 1.00 98.88 135 THR A N 1
ATOM 1019 C CA . THR A 1 135 ? 1.920 -12.489 -6.081 1.00 98.88 135 THR A CA 1
ATOM 1020 C C . THR A 1 135 ? 1.595 -11.001 -6.173 1.00 98.88 135 THR A C 1
ATOM 1022 O O . THR A 1 135 ? 2.481 -10.175 -6.359 1.00 98.88 135 THR A O 1
ATOM 1025 N N . VAL A 1 136 ? 0.331 -10.629 -5.986 1.00 98.88 136 VAL A N 1
ATOM 1026 C CA . VAL A 1 136 ? -0.128 -9.238 -6.069 1.00 98.88 136 VAL A CA 1
ATOM 1027 C C . VAL A 1 136 ? -0.789 -8.837 -4.748 1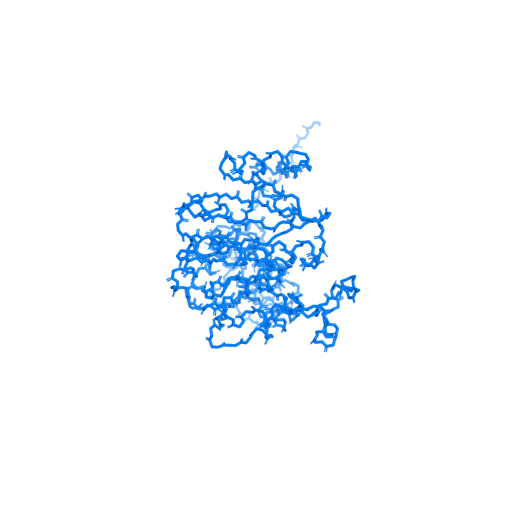.00 98.88 136 VAL A C 1
ATOM 1029 O O . VAL A 1 136 ? -1.718 -9.494 -4.284 1.00 98.88 136 VAL A O 1
ATOM 1032 N N . PHE A 1 137 ? -0.323 -7.764 -4.108 1.00 98.88 137 PHE A N 1
ATOM 1033 C CA . PHE A 1 137 ? -0.826 -7.261 -2.827 1.00 98.88 137 PHE A CA 1
ATOM 1034 C C . PHE A 1 137 ? -1.381 -5.841 -2.970 1.00 98.88 137 PHE A C 1
ATOM 1036 O O . PHE A 1 137 ? -0.646 -4.862 -3.095 1.00 98.88 137 PHE A O 1
ATOM 1043 N N . LEU A 1 138 ? -2.706 -5.724 -2.913 1.00 98.88 138 LEU A N 1
ATOM 1044 C CA . LEU A 1 138 ? -3.437 -4.519 -3.285 1.00 98.88 138 LEU A CA 1
ATOM 1045 C C . LEU A 1 138 ? -4.149 -3.902 -2.086 1.00 98.88 138 LEU A C 1
ATOM 1047 O O . LEU A 1 138 ? -5.072 -4.492 -1.520 1.00 98.88 138 LEU A O 1
ATOM 1051 N N . MET A 1 139 ? -3.765 -2.683 -1.717 1.00 98.69 139 MET A N 1
ATOM 1052 C CA . MET A 1 139 ? -4.409 -1.925 -0.645 1.00 98.69 139 MET A CA 1
ATOM 1053 C C . MET A 1 139 ? -5.373 -0.909 -1.250 1.00 98.69 139 MET A C 1
ATOM 1055 O O . MET A 1 139 ? -4.946 0.033 -1.903 1.00 98.69 139 MET A O 1
ATOM 1059 N N . GLN A 1 140 ? -6.675 -1.075 -1.019 1.00 97.88 140 GLN A N 1
ATOM 1060 C CA . GLN A 1 140 ? -7.716 -0.192 -1.555 1.00 97.88 140 GLN A CA 1
ATOM 1061 C C . GLN A 1 140 ? -7.613 -0.022 -3.088 1.00 97.88 140 GLN A C 1
ATOM 1063 O O . GLN A 1 140 ? -7.430 1.099 -3.569 1.00 97.88 140 GLN A O 1
ATOM 1068 N N . PRO A 1 141 ? -7.652 -1.119 -3.872 1.00 98.06 141 PRO A N 1
ATOM 1069 C CA . PRO A 1 141 ? -7.438 -1.027 -5.308 1.00 98.06 141 PRO A CA 1
ATOM 1070 C C . PRO A 1 141 ? -8.591 -0.372 -6.056 1.00 98.06 141 PRO A C 1
ATOM 1072 O O . PRO A 1 141 ? -9.761 -0.542 -5.713 1.00 98.06 141 PRO A O 1
ATOM 1075 N N . TYR A 1 142 ? -8.228 0.276 -7.159 1.00 98.00 142 TYR A N 1
ATOM 1076 C CA . TYR A 1 142 ? -9.134 0.667 -8.231 1.00 98.00 142 TYR A CA 1
ATOM 1077 C C . TYR A 1 142 ? -8.946 -0.303 -9.394 1.00 98.00 142 TYR A C 1
ATOM 1079 O O . TYR A 1 142 ? -7.815 -0.569 -9.785 1.00 98.00 142 TYR A O 1
ATOM 1087 N N . ALA A 1 143 ? -10.037 -0.833 -9.945 1.00 97.50 143 ALA A N 1
ATOM 1088 C CA . ALA A 1 143 ? -9.964 -1.699 -11.125 1.00 97.50 143 ALA A CA 1
ATOM 1089 C C . ALA A 1 143 ? -9.730 -0.895 -12.414 1.00 97.50 143 ALA A C 1
ATOM 1091 O O . ALA A 1 143 ? -8.937 -1.270 -13.264 1.00 97.50 143 ALA A O 1
ATOM 1092 N N . THR A 1 144 ? -10.435 0.222 -12.564 1.00 97.25 144 THR A N 1
ATOM 1093 C CA . THR A 1 144 ? -10.374 1.109 -13.728 1.00 97.25 144 THR A CA 1
ATOM 1094 C C . THR A 1 144 ? -11.099 2.409 -13.388 1.00 97.25 144 THR A C 1
ATOM 1096 O O . THR A 1 144 ? -11.932 2.421 -12.477 1.00 97.25 144 THR A O 1
ATOM 1099 N N . LEU A 1 145 ? -10.815 3.487 -14.120 1.00 96.75 145 LEU A N 1
ATOM 1100 C CA . LEU A 1 145 ? -11.646 4.695 -14.132 1.00 96.75 145 LEU A CA 1
ATOM 1101 C C . LEU A 1 145 ? -12.367 4.900 -15.471 1.00 96.75 145 LEU A C 1
ATOM 1103 O O . LEU A 1 145 ? -12.922 5.978 -15.702 1.00 96.75 145 LEU A O 1
ATOM 1107 N N . ASN A 1 146 ? -12.406 3.868 -16.328 1.00 95.19 146 ASN A N 1
ATOM 1108 C CA . ASN A 1 146 ? -13.304 3.846 -17.475 1.00 95.19 146 ASN A CA 1
ATOM 1109 C C . ASN A 1 146 ? -14.748 4.021 -16.974 1.00 95.19 146 ASN A C 1
ATOM 1111 O O . ASN A 1 146 ? -15.247 3.239 -16.161 1.00 95.19 146 ASN A O 1
ATOM 1115 N N . ARG A 1 147 ? -15.424 5.061 -17.469 1.00 93.38 147 ARG A N 1
ATOM 1116 C CA . ARG A 1 147 ? -16.784 5.436 -17.065 1.00 93.38 147 ARG A CA 1
ATOM 1117 C C . ARG A 1 147 ? -17.840 4.418 -17.469 1.00 93.38 147 ARG A C 1
ATOM 1119 O O . ARG A 1 147 ? -18.897 4.400 -16.846 1.00 93.38 147 ARG A O 1
ATOM 1126 N N . GLU A 1 148 ? -17.579 3.616 -18.493 1.00 92.88 148 GLU A N 1
ATOM 1127 C CA . GLU A 1 148 ? -18.497 2.564 -18.927 1.00 92.88 148 GLU A CA 1
ATOM 1128 C C . GLU A 1 148 ? -18.513 1.404 -17.927 1.00 92.88 148 GLU A C 1
ATOM 1130 O O . GLU A 1 148 ? -19.567 0.839 -17.646 1.00 92.88 148 GLU A O 1
ATOM 1135 N N . ILE A 1 149 ? -17.361 1.116 -17.311 1.00 94.38 149 ILE A N 1
ATOM 1136 C CA . ILE A 1 149 ? -17.193 0.026 -16.342 1.00 94.38 149 ILE A CA 1
ATOM 1137 C C . ILE A 1 149 ? -17.471 0.502 -14.912 1.00 94.38 149 ILE A C 1
ATOM 1139 O O . ILE A 1 149 ? -18.115 -0.206 -14.141 1.00 94.38 149 ILE A O 1
ATOM 1143 N N . ALA A 1 150 ? -17.002 1.700 -14.548 1.00 95.69 150 ALA A N 1
ATOM 1144 C CA . ALA A 1 150 ? -17.100 2.266 -13.202 1.00 95.69 150 ALA A CA 1
ATOM 1145 C C . ALA A 1 150 ? -17.864 3.611 -13.159 1.00 95.69 150 ALA A C 1
ATOM 1147 O O . ALA A 1 150 ? -17.341 4.606 -12.646 1.00 95.69 150 ALA A O 1
ATOM 1148 N N . PRO A 1 151 ? -19.125 3.689 -13.636 1.00 94.94 151 PRO A N 1
ATOM 1149 C CA . PRO A 1 151 ? -19.888 4.945 -13.683 1.00 94.94 151 PRO A CA 1
ATOM 1150 C C . PRO A 1 151 ? -20.165 5.564 -12.301 1.00 94.94 151 PRO A C 1
ATOM 1152 O O . PRO A 1 151 ? -20.460 6.759 -12.197 1.00 94.94 151 PRO A O 1
ATOM 1155 N N . TRP A 1 152 ? -20.077 4.771 -11.228 1.00 95.81 152 TRP A N 1
ATOM 1156 C CA . TRP A 1 152 ? -20.239 5.236 -9.847 1.00 95.81 152 TRP A CA 1
ATOM 1157 C C . TRP A 1 152 ? -19.029 6.026 -9.327 1.00 95.81 152 TRP A C 1
ATOM 1159 O O . TRP A 1 152 ? -19.166 6.778 -8.358 1.00 95.81 152 TRP A O 1
ATOM 1169 N N . GLU A 1 153 ? -17.853 5.883 -9.945 1.00 95.94 153 GLU A N 1
ATOM 1170 C CA . GLU A 1 153 ? -16.622 6.501 -9.462 1.00 95.94 153 GLU A CA 1
ATOM 1171 C C . GLU A 1 153 ? -16.524 7.963 -9.913 1.00 95.94 153 GLU A C 1
ATOM 1173 O O . GLU A 1 153 ? -16.111 8.294 -11.024 1.00 95.94 153 GLU A O 1
ATOM 1178 N N . ARG A 1 154 ? -16.934 8.871 -9.023 1.00 94.44 154 ARG A N 1
ATOM 1179 C CA . ARG A 1 154 ? -17.007 10.317 -9.288 1.00 94.44 154 ARG A CA 1
ATOM 1180 C C . ARG A 1 154 ? -15.926 11.123 -8.570 1.00 94.44 154 ARG A C 1
ATOM 1182 O O . ARG A 1 154 ? -15.931 12.347 -8.716 1.00 94.44 154 ARG A O 1
ATOM 1189 N N . ARG A 1 155 ? -15.042 10.487 -7.792 1.00 94.88 155 ARG A N 1
ATOM 1190 C CA . ARG A 1 155 ? -13.985 11.152 -7.008 1.00 94.88 155 ARG A CA 1
ATOM 1191 C C . ARG A 1 155 ? -12.841 11.648 -7.891 1.00 94.88 155 ARG A C 1
ATOM 1193 O O . ARG A 1 155 ? -12.229 12.658 -7.561 1.00 94.88 155 ARG A O 1
ATOM 1200 N N . PHE A 1 156 ? -12.592 10.992 -9.027 1.00 94.50 156 PHE A N 1
ATOM 1201 C CA . PHE A 1 156 ? -11.450 11.269 -9.912 1.00 94.50 156 PHE A CA 1
ATOM 1202 C C . PHE A 1 156 ? -11.872 11.675 -11.325 1.00 94.50 156 PHE A C 1
ATOM 1204 O O . PHE A 1 156 ? -11.362 11.160 -12.312 1.00 94.50 156 PHE A O 1
ATOM 1211 N N . ARG A 1 157 ? -12.798 12.635 -11.439 1.00 91.94 157 ARG A N 1
ATOM 1212 C CA . ARG A 1 157 ? -13.314 13.087 -12.748 1.00 91.94 157 ARG A CA 1
ATOM 1213 C C . ARG A 1 157 ? -12.231 13.582 -13.703 1.00 91.94 157 ARG A C 1
ATOM 1215 O O . ARG A 1 157 ? -12.397 13.454 -14.907 1.00 91.94 157 ARG A O 1
ATOM 1222 N N . SER A 1 158 ? -11.138 14.139 -13.180 1.00 91.12 158 SER A N 1
ATOM 1223 C CA . SER A 1 158 ? -10.008 14.596 -13.995 1.00 91.12 158 SER A CA 1
ATOM 1224 C C . SER A 1 158 ? -9.331 13.459 -14.764 1.00 91.12 158 SER A C 1
ATOM 1226 O O . SER A 1 158 ? -8.766 13.704 -15.819 1.00 91.12 158 SER A O 1
ATOM 1228 N N . ALA A 1 159 ? -9.411 12.223 -14.266 1.00 91.56 159 ALA A N 1
ATOM 1229 C CA . ALA A 1 159 ? -8.825 11.055 -14.914 1.00 91.56 159 ALA A CA 1
ATOM 1230 C C . ALA A 1 159 ? -9.735 10.442 -15.990 1.00 91.56 159 ALA A C 1
ATOM 1232 O O . ALA A 1 159 ? -9.296 9.576 -16.731 1.00 91.56 159 ALA A O 1
ATOM 1233 N N . TRP A 1 160 ? -10.985 10.898 -16.136 1.00 89.38 160 TRP A N 1
ATOM 1234 C CA . TRP A 1 160 ? -11.892 10.394 -17.177 1.00 89.38 160 TRP A CA 1
ATOM 1235 C C . TRP A 1 160 ? -11.452 10.733 -18.607 1.00 89.38 160 TRP A C 1
ATOM 1237 O O . TRP A 1 160 ? -12.014 10.185 -19.548 1.00 89.38 160 TRP A O 1
ATOM 1247 N N . ALA A 1 161 ? -10.494 11.647 -18.772 1.00 90.00 161 ALA A N 1
ATOM 1248 C CA . ALA A 1 161 ? -9.874 11.937 -20.062 1.00 90.00 161 ALA A CA 1
ATOM 1249 C C . ALA A 1 161 ? -8.765 10.933 -20.435 1.00 90.00 161 ALA A C 1
ATOM 1251 O O . ALA A 1 161 ? -8.321 10.928 -21.577 1.00 90.00 161 ALA A O 1
ATOM 1252 N N . MET A 1 162 ? -8.307 10.104 -19.490 1.00 91.62 162 MET A N 1
ATOM 1253 C CA . MET A 1 162 ? -7.276 9.095 -19.740 1.00 91.62 162 MET A CA 1
ATOM 1254 C C . MET A 1 162 ? -7.885 7.851 -20.392 1.00 91.62 162 MET A C 1
ATOM 1256 O O . MET A 1 162 ? -9.007 7.451 -20.072 1.00 91.62 162 MET A O 1
ATOM 1260 N N . ALA A 1 163 ? -7.120 7.203 -21.269 1.00 90.00 163 ALA A N 1
ATOM 1261 C CA . ALA A 1 163 ? -7.507 5.935 -21.875 1.00 90.00 163 ALA A CA 1
ATOM 1262 C C . ALA A 1 163 ? -7.234 4.770 -20.908 1.00 90.00 163 ALA A C 1
ATOM 1264 O O . ALA A 1 163 ? -6.089 4.532 -20.525 1.00 90.00 163 ALA A O 1
ATOM 1265 N N . PHE A 1 164 ? -8.276 4.021 -20.539 1.00 90.69 164 PHE A N 1
ATOM 1266 C CA . PHE A 1 164 ? -8.205 2.837 -19.667 1.00 90.69 164 PHE A CA 1
ATOM 1267 C C . PHE A 1 164 ? -8.406 1.516 -20.442 1.00 90.69 164 PHE A C 1
ATOM 1269 O O . PHE A 1 164 ? -8.824 0.517 -19.866 1.00 90.69 164 PHE A O 1
ATOM 1276 N N . GLU A 1 165 ? -8.095 1.497 -21.744 1.00 83.25 165 GLU A N 1
ATOM 1277 C CA . GLU A 1 165 ? -8.135 0.322 -22.635 1.00 83.25 165 GLU A CA 1
ATOM 1278 C C . GLU A 1 165 ? -7.082 0.477 -23.758 1.00 83.25 165 GLU A C 1
ATOM 1280 O O . GLU A 1 165 ? -6.753 1.618 -24.091 1.00 83.25 165 GLU A O 1
ATOM 1285 N N . PRO A 1 166 ? -6.558 -0.608 -24.374 1.00 79.88 166 PRO A N 1
ATOM 1286 C CA . PRO A 1 166 ? -6.590 -2.011 -23.938 1.00 79.88 166 PRO A CA 1
ATOM 1287 C C . PRO A 1 166 ? -5.361 -2.410 -23.088 1.00 79.88 166 PRO A C 1
ATOM 1289 O O . PRO A 1 166 ? -5.479 -3.222 -22.174 1.00 79.88 166 PRO A O 1
ATOM 1292 N N . ARG A 1 167 ? -4.189 -1.813 -23.345 1.00 91.25 167 ARG A N 1
ATOM 1293 C CA . ARG A 1 167 ? -2.905 -2.146 -22.701 1.00 91.25 167 ARG A CA 1
ATOM 1294 C C . ARG A 1 167 ? -2.865 -1.600 -21.271 1.00 91.25 167 ARG A C 1
ATOM 1296 O O . ARG A 1 167 ? -3.063 -0.397 -21.074 1.00 91.25 167 ARG A O 1
ATOM 1303 N N . TYR A 1 168 ? -2.685 -2.478 -20.278 1.00 95.31 168 TYR A N 1
ATOM 1304 C CA . TYR A 1 168 ? -2.633 -2.159 -18.838 1.00 95.31 168 TYR A CA 1
ATOM 1305 C C . TYR A 1 168 ? -3.837 -1.355 -18.291 1.00 95.31 168 TYR A C 1
ATOM 1307 O O . TYR A 1 168 ? -3.739 -0.661 -17.279 1.00 95.31 168 TYR A O 1
ATOM 1315 N N . GLY A 1 169 ? -4.979 -1.388 -18.986 1.00 94.00 169 GLY A N 1
ATOM 1316 C CA . GLY A 1 169 ? -6.081 -0.439 -18.776 1.00 94.00 169 GLY A CA 1
ATOM 1317 C C . GLY A 1 169 ? -7.109 -0.831 -17.706 1.00 94.00 169 GLY A C 1
ATOM 1318 O O . GLY A 1 169 ? -7.775 0.022 -17.112 1.00 94.00 169 GLY A O 1
ATOM 1319 N N . ASN A 1 170 ? -7.232 -2.127 -17.426 1.00 96.69 170 ASN A N 1
ATOM 1320 C CA . ASN A 1 170 ? -8.136 -2.642 -16.406 1.00 96.69 170 ASN A CA 1
ATOM 1321 C C . ASN A 1 170 ? -7.377 -3.550 -15.443 1.00 96.69 170 ASN A C 1
ATOM 1323 O O . ASN A 1 170 ? -7.191 -4.739 -15.689 1.00 96.69 170 ASN A O 1
ATOM 1327 N N . ALA A 1 171 ? -6.984 -2.985 -14.308 1.00 97.94 171 ALA A N 1
ATOM 1328 C CA . ALA A 1 171 ? -6.259 -3.665 -13.248 1.00 97.94 171 ALA A CA 1
ATOM 1329 C C . ALA A 1 171 ? -6.943 -4.955 -12.762 1.00 97.94 171 ALA A C 1
ATOM 1331 O O . ALA A 1 171 ? -6.253 -5.895 -12.391 1.00 97.94 171 ALA A O 1
ATOM 1332 N N . ALA A 1 172 ? -8.278 -5.041 -12.781 1.00 97.81 172 ALA A N 1
ATOM 1333 C CA . ALA A 1 172 ? -8.970 -6.268 -12.378 1.00 97.81 172 ALA A CA 1
ATOM 1334 C C . ALA A 1 172 ? -8.884 -7.391 -13.424 1.00 97.81 172 ALA A C 1
ATOM 1336 O O . ALA A 1 172 ? -9.022 -8.553 -13.060 1.00 97.81 172 ALA A O 1
ATOM 1337 N N . GLN A 1 173 ? -8.653 -7.055 -14.696 1.00 96.88 173 GLN A N 1
ATOM 1338 C CA . GLN A 1 173 ? -8.425 -8.028 -15.769 1.00 96.88 173 GLN A CA 1
ATOM 1339 C C . GLN A 1 173 ? -6.948 -8.425 -15.873 1.00 96.88 173 GLN A C 1
ATOM 1341 O O . GLN A 1 173 ? -6.646 -9.572 -16.171 1.00 96.88 173 GLN A O 1
ATOM 1346 N N . MET A 1 174 ? -6.023 -7.502 -15.592 1.00 97.56 174 MET A N 1
ATOM 1347 C CA . MET A 1 174 ? -4.579 -7.752 -15.726 1.00 97.56 174 MET A CA 1
ATOM 1348 C C . MET A 1 174 ? -3.997 -8.690 -14.654 1.00 97.56 174 MET A C 1
ATOM 1350 O O . MET A 1 174 ? -2.846 -9.096 -14.750 1.00 97.56 174 MET A O 1
ATOM 1354 N N . ILE A 1 175 ? -4.779 -9.066 -13.642 1.00 98.25 175 ILE A N 1
ATOM 1355 C CA . ILE A 1 175 ? -4.358 -10.012 -12.600 1.00 98.25 175 ILE A CA 1
ATOM 1356 C C . ILE A 1 175 ? -4.605 -11.488 -12.961 1.00 98.25 175 ILE A C 1
ATOM 1358 O O . ILE A 1 175 ? -4.404 -12.356 -12.113 1.00 98.25 175 ILE A O 1
ATOM 1362 N N . ASP A 1 176 ? -5.087 -11.796 -14.169 1.00 97.00 176 ASP A N 1
ATOM 1363 C CA . ASP A 1 176 ? -5.531 -13.151 -14.539 1.00 97.00 176 ASP A CA 1
ATOM 1364 C C . ASP A 1 176 ? -4.414 -14.201 -14.408 1.00 97.00 176 ASP A C 1
ATOM 1366 O O . ASP A 1 176 ? -4.617 -15.253 -13.811 1.00 97.00 176 ASP A O 1
ATOM 1370 N N . ALA A 1 177 ? -3.199 -13.865 -14.853 1.00 97.00 177 ALA A N 1
ATOM 1371 C CA . ALA A 1 177 ? -2.034 -14.749 -14.791 1.00 97.00 177 ALA A CA 1
ATOM 1372 C C . ALA A 1 177 ? -1.291 -14.734 -13.438 1.00 97.00 177 ALA A C 1
ATOM 1374 O O . ALA A 1 177 ? -0.259 -15.390 -13.299 1.00 97.00 177 ALA A O 1
ATOM 1375 N N . ALA A 1 178 ? -1.764 -13.984 -12.438 1.00 98.44 178 ALA A N 1
ATOM 1376 C CA . ALA A 1 178 ? -1.130 -13.945 -11.122 1.00 98.44 178 ALA A CA 1
ATOM 1377 C C . ALA A 1 178 ? -1.335 -15.267 -10.361 1.00 98.44 178 ALA A C 1
ATOM 1379 O O . ALA A 1 178 ? -2.407 -15.864 -10.401 1.00 98.44 178 ALA A O 1
ATOM 1380 N N . ASN A 1 179 ? -0.347 -15.695 -9.572 1.00 98.12 179 ASN A N 1
ATOM 1381 C CA . ASN A 1 179 ? -0.485 -16.877 -8.713 1.00 98.12 179 ASN A CA 1
ATOM 1382 C C . ASN A 1 179 ? -1.469 -16.622 -7.559 1.00 98.12 179 ASN A C 1
ATOM 1384 O O . ASN A 1 179 ? -2.301 -17.466 -7.229 1.00 98.12 179 ASN A O 1
ATOM 1388 N N . ARG A 1 180 ? -1.378 -15.448 -6.918 1.00 98.50 180 ARG A N 1
ATOM 1389 C CA . ARG A 1 180 ? -2.269 -15.032 -5.820 1.00 98.50 180 ARG A CA 1
ATOM 1390 C C . ARG A 1 180 ? -2.464 -13.529 -5.808 1.00 98.50 180 ARG A C 1
ATOM 1392 O O . ARG A 1 180 ? -1.503 -12.781 -5.948 1.00 98.50 180 ARG A O 1
ATOM 1399 N N . VAL A 1 181 ? -3.685 -13.088 -5.519 1.00 98.88 181 VAL A N 1
ATOM 1400 C CA . VAL A 1 181 ? -4.028 -11.664 -5.434 1.00 98.88 181 VAL A CA 1
ATOM 1401 C C . VAL A 1 181 ? -4.689 -11.373 -4.097 1.00 98.88 181 VAL A C 1
ATOM 1403 O O . VAL A 1 181 ? -5.801 -11.815 -3.826 1.00 98.88 181 VAL A O 1
ATOM 1406 N N . TYR A 1 182 ? -4.033 -10.595 -3.247 1.00 98.88 182 TYR A N 1
ATOM 1407 C CA . TYR A 1 182 ? -4.592 -10.128 -1.987 1.00 98.88 182 TYR A CA 1
ATOM 1408 C C . TYR A 1 182 ? -5.258 -8.771 -2.189 1.00 98.88 182 TYR A C 1
ATOM 1410 O O . TYR A 1 182 ? -4.585 -7.780 -2.456 1.00 98.88 182 TYR A O 1
ATOM 1418 N N . VAL A 1 183 ? -6.575 -8.712 -2.004 1.00 98.81 183 VAL A N 1
ATOM 1419 C CA . VAL A 1 183 ? -7.360 -7.474 -2.091 1.00 98.81 183 VAL A CA 1
ATOM 1420 C C . VAL A 1 183 ? -7.741 -7.027 -0.687 1.00 98.81 183 VAL A C 1
ATOM 1422 O O . VAL A 1 183 ? -8.616 -7.615 -0.042 1.00 98.81 183 VAL A O 1
ATOM 1425 N N . ILE A 1 184 ? -7.076 -5.984 -0.196 1.00 98.75 184 ILE A N 1
ATOM 1426 C CA . ILE A 1 184 ? -7.332 -5.391 1.110 1.00 98.75 184 ILE A CA 1
ATOM 1427 C C . ILE A 1 184 ? -8.259 -4.195 0.911 1.00 98.75 184 ILE A C 1
ATOM 1429 O O . ILE A 1 184 ? -7.883 -3.218 0.273 1.00 98.75 184 ILE A O 1
ATOM 1433 N N . THR A 1 185 ? -9.460 -4.239 1.481 1.00 98.25 185 THR A N 1
ATOM 1434 C CA . THR A 1 185 ? -10.440 -3.147 1.357 1.00 98.25 185 THR A CA 1
ATOM 1435 C C . THR A 1 185 ? -11.178 -2.907 2.669 1.00 98.25 185 THR A C 1
ATOM 1437 O O . THR A 1 185 ? -11.346 -3.830 3.473 1.00 98.25 185 THR A O 1
ATOM 1440 N N . ASP A 1 186 ? -11.616 -1.672 2.910 1.00 97.62 186 ASP A N 1
ATOM 1441 C CA . ASP A 1 186 ? -12.555 -1.360 3.982 1.00 97.62 186 ASP A CA 1
ATOM 1442 C C . ASP A 1 186 ? -13.983 -1.507 3.437 1.00 97.62 186 ASP A C 1
ATOM 1444 O O . ASP A 1 186 ? -14.438 -0.643 2.688 1.00 97.62 186 ASP A O 1
ATOM 1448 N N . PRO A 1 187 ? -14.739 -2.550 3.827 1.00 95.62 187 PRO A N 1
ATOM 1449 C CA . PRO A 1 187 ? -16.097 -2.749 3.321 1.00 95.62 187 PRO A CA 1
ATOM 1450 C C . PRO A 1 187 ? -17.075 -1.645 3.758 1.00 95.62 187 PRO A C 1
ATOM 1452 O O . PRO A 1 187 ? -18.218 -1.633 3.314 1.00 95.62 187 PRO A O 1
ATOM 1455 N N . THR A 1 188 ? -16.660 -0.732 4.646 1.00 93.69 188 THR A N 1
ATOM 1456 C CA . THR A 1 188 ? -17.474 0.419 5.061 1.00 93.69 188 THR A CA 1
ATOM 1457 C C . THR A 1 188 ? -17.277 1.665 4.195 1.00 93.69 188 THR A C 1
ATOM 1459 O O . THR A 1 188 ? -18.028 2.624 4.364 1.00 93.69 188 THR A O 1
ATOM 1462 N N . GLU A 1 189 ? -16.337 1.636 3.245 1.00 95.19 189 GLU A N 1
ATOM 1463 C CA . GLU A 1 189 ? -16.122 2.679 2.237 1.00 95.19 189 GLU A CA 1
ATOM 1464 C C . GLU A 1 189 ? -16.699 2.212 0.889 1.00 95.19 189 GLU A C 1
ATOM 1466 O O . GLU A 1 189 ? -16.075 1.457 0.147 1.00 95.19 189 GLU A O 1
ATOM 1471 N N . ALA A 1 190 ? -17.931 2.634 0.579 1.00 95.69 190 ALA A N 1
ATOM 1472 C CA . ALA A 1 190 ? -18.739 2.035 -0.491 1.00 95.69 190 ALA A CA 1
ATOM 1473 C C . ALA A 1 190 ? -18.057 2.023 -1.872 1.00 95.69 190 ALA A C 1
ATOM 1475 O O . ALA A 1 190 ? -18.044 0.989 -2.532 1.00 95.69 190 ALA A O 1
ATOM 1476 N N . ALA A 1 191 ? -17.467 3.141 -2.305 1.00 96.25 191 ALA A N 1
ATOM 1477 C CA . ALA A 1 191 ? -16.833 3.229 -3.623 1.00 96.25 191 ALA A CA 1
ATOM 1478 C C . ALA A 1 191 ? -15.582 2.332 -3.736 1.00 96.25 191 ALA A C 1
ATOM 1480 O O . ALA A 1 191 ? -15.391 1.666 -4.752 1.00 96.25 191 ALA A O 1
ATOM 1481 N N . ASP A 1 192 ? -14.776 2.251 -2.673 1.00 96.94 192 ASP A N 1
ATOM 1482 C CA . ASP A 1 192 ? -13.601 1.370 -2.619 1.00 96.94 192 ASP A CA 1
ATOM 1483 C C . ASP A 1 192 ? -14.017 -0.108 -2.576 1.00 96.94 192 ASP A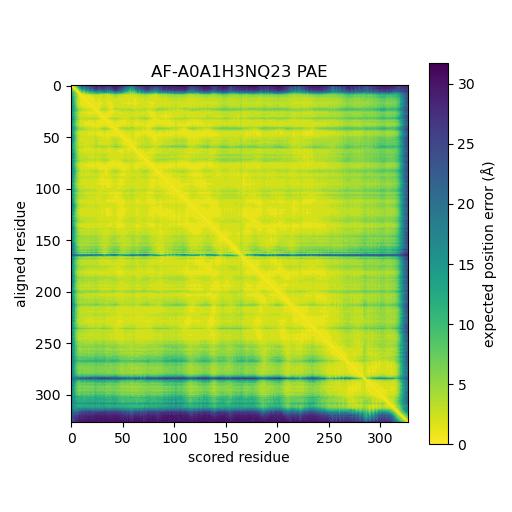 C 1
ATOM 1485 O O . ASP A 1 192 ? -13.410 -0.956 -3.231 1.00 96.94 192 ASP A O 1
ATOM 1489 N N . ALA A 1 193 ? -15.090 -0.425 -1.845 1.00 96.44 193 ALA A N 1
ATOM 1490 C CA . ALA A 1 193 ? -15.665 -1.763 -1.819 1.00 96.44 193 ALA A CA 1
ATOM 1491 C C . ALA A 1 193 ? -16.189 -2.177 -3.203 1.00 96.44 193 ALA A C 1
ATOM 1493 O O . ALA A 1 193 ? -15.930 -3.299 -3.630 1.00 96.44 193 ALA A O 1
ATOM 1494 N N . MET A 1 194 ? -16.855 -1.275 -3.935 1.00 98.00 194 MET A N 1
ATOM 1495 C CA . MET A 1 194 ? -17.306 -1.543 -5.304 1.00 98.00 194 MET A CA 1
ATOM 1496 C C . MET A 1 194 ? -16.128 -1.845 -6.237 1.00 98.00 194 MET A C 1
ATOM 1498 O O . MET A 1 194 ? -16.170 -2.855 -6.934 1.00 98.00 194 MET A O 1
ATOM 1502 N N . HIS A 1 195 ? -15.039 -1.070 -6.207 1.00 98.38 195 HIS A N 1
ATOM 1503 C CA . HIS A 1 195 ? -13.854 -1.415 -7.005 1.00 98.38 195 HIS A CA 1
ATOM 1504 C C . HIS A 1 195 ? -13.256 -2.771 -6.623 1.00 98.38 195 HIS A C 1
ATOM 1506 O O . HIS A 1 195 ? -12.950 -3.570 -7.505 1.00 98.38 195 HIS A O 1
ATOM 1512 N N . ALA A 1 196 ? -13.149 -3.072 -5.328 1.00 97.94 196 ALA A N 1
ATOM 1513 C CA . ALA A 1 196 ? -12.656 -4.364 -4.858 1.00 97.94 196 ALA A CA 1
ATOM 1514 C C . ALA A 1 196 ? -13.517 -5.552 -5.338 1.00 97.94 196 ALA A C 1
ATOM 1516 O O . ALA A 1 196 ? -12.990 -6.651 -5.513 1.00 97.94 196 ALA A O 1
ATOM 1517 N N . THR A 1 197 ? -14.822 -5.355 -5.578 1.00 97.50 197 THR A N 1
ATOM 1518 C CA . THR A 1 197 ? -15.692 -6.400 -6.154 1.00 97.50 197 THR A CA 1
ATOM 1519 C C . THR A 1 197 ? -15.436 -6.688 -7.630 1.00 97.50 197 THR A C 1
ATOM 1521 O O . THR A 1 197 ? -15.910 -7.707 -8.115 1.00 97.50 197 THR A O 1
ATOM 1524 N N . LEU A 1 198 ? -14.681 -5.860 -8.352 1.00 98.12 198 LEU A N 1
ATOM 1525 C CA . LEU A 1 198 ? -14.351 -6.134 -9.755 1.00 98.12 198 LEU A CA 1
ATOM 1526 C C . LEU A 1 198 ? -13.190 -7.124 -9.903 1.00 98.12 198 LEU A C 1
ATOM 1528 O O . LEU A 1 198 ? -13.121 -7.829 -10.902 1.00 98.12 198 LEU A O 1
ATOM 1532 N N . PHE A 1 199 ? -12.317 -7.229 -8.899 1.00 98.50 199 PHE A N 1
ATOM 1533 C CA . PHE A 1 199 ? -11.251 -8.231 -8.859 1.00 98.50 199 PHE A CA 1
ATOM 1534 C C . PHE A 1 199 ? -11.865 -9.601 -8.562 1.00 98.50 199 PHE A C 1
ATOM 1536 O O . PHE A 1 199 ? -12.402 -9.806 -7.469 1.00 98.50 199 PHE A O 1
ATOM 1543 N N . GLN A 1 200 ? -11.816 -10.520 -9.527 1.00 97.25 200 GLN A N 1
ATOM 1544 C CA . GLN A 1 200 ? -12.432 -11.851 -9.472 1.00 97.25 200 GLN A CA 1
ATOM 1545 C C . GLN A 1 200 ? -11.431 -12.932 -9.898 1.00 97.25 200 GLN A C 1
ATOM 1547 O O . GLN A 1 200 ? -10.469 -12.636 -10.594 1.00 97.25 200 GLN A O 1
ATOM 1552 N N . GLY A 1 201 ? -11.658 -14.169 -9.453 1.00 97.12 201 GLY A N 1
ATOM 1553 C CA . GLY A 1 201 ? -10.771 -15.314 -9.689 1.00 97.12 201 GLY A CA 1
ATOM 1554 C C . GLY A 1 201 ? -10.620 -16.183 -8.440 1.00 97.12 201 GLY A C 1
ATOM 1555 O O . GLY A 1 201 ? -10.808 -15.701 -7.318 1.00 97.12 201 GLY A O 1
ATOM 1556 N N . GLU A 1 202 ? -10.298 -17.466 -8.616 1.00 97.56 202 GLU A N 1
ATOM 1557 C CA . GLU A 1 202 ? -10.069 -18.398 -7.496 1.00 97.56 202 GLU A CA 1
ATOM 1558 C C . GLU A 1 202 ? -8.814 -18.032 -6.687 1.00 97.56 202 GLU A C 1
ATOM 1560 O O . GLU A 1 202 ? -8.751 -18.246 -5.476 1.00 97.56 202 GLU A O 1
ATOM 1565 N N . HIS A 1 203 ? -7.842 -17.398 -7.344 1.00 98.12 203 HIS A N 1
ATOM 1566 C CA . HIS A 1 203 ? -6.603 -16.880 -6.768 1.00 98.12 203 HIS A CA 1
ATOM 1567 C C . HIS A 1 203 ? -6.770 -15.547 -6.017 1.00 98.12 203 HIS A C 1
ATOM 1569 O O . HIS A 1 203 ? -5.812 -15.063 -5.405 1.00 98.12 203 HIS A O 1
ATOM 1575 N N . VAL A 1 204 ? -7.971 -14.950 -6.016 1.00 98.69 204 VAL A N 1
ATOM 1576 C CA . VAL A 1 204 ? -8.257 -13.669 -5.347 1.00 98.69 204 VAL A CA 1
ATOM 1577 C C . VAL A 1 204 ? -8.684 -13.873 -3.888 1.00 98.69 204 VAL A C 1
ATOM 1579 O O . VAL A 1 204 ? -9.795 -14.302 -3.572 1.00 98.69 204 VAL A O 1
ATOM 1582 N N . ILE A 1 205 ? -7.823 -13.456 -2.961 1.00 98.75 205 ILE A N 1
ATOM 1583 C CA . ILE A 1 205 ? -8.009 -13.536 -1.511 1.00 98.75 205 ILE A CA 1
ATOM 1584 C C . ILE A 1 205 ? -8.410 -12.162 -0.964 1.00 98.75 205 ILE A C 1
ATOM 1586 O O . ILE A 1 205 ? -7.636 -11.204 -0.977 1.00 98.75 205 ILE A O 1
ATOM 1590 N N . ARG A 1 206 ? -9.624 -12.058 -0.415 1.00 98.44 206 ARG A N 1
ATOM 1591 C CA . ARG A 1 206 ? -10.160 -10.792 0.113 1.00 98.44 206 ARG A CA 1
ATOM 1592 C C . ARG A 1 206 ? -9.902 -10.638 1.610 1.00 98.44 206 ARG A C 1
ATOM 1594 O O . ARG A 1 206 ? -10.261 -11.494 2.418 1.00 98.44 206 ARG A O 1
ATOM 1601 N N . CYS A 1 207 ? -9.338 -9.496 1.986 1.00 98.44 207 CYS A N 1
ATOM 1602 C CA . CYS A 1 207 ? -8.953 -9.152 3.350 1.00 98.44 207 CYS A CA 1
ATOM 1603 C C . CYS A 1 207 ? -9.682 -7.876 3.801 1.00 98.44 207 CYS A C 1
ATOM 1605 O O . CYS A 1 207 ? -9.423 -6.780 3.310 1.00 98.44 207 CYS A O 1
ATOM 1607 N N . ALA A 1 208 ? -10.603 -8.000 4.759 1.00 97.94 208 ALA A N 1
ATOM 1608 C CA . ALA A 1 208 ? -11.466 -6.888 5.159 1.00 97.94 208 ALA A CA 1
ATOM 1609 C C . ALA A 1 208 ? -10.845 -6.006 6.262 1.00 97.94 208 ALA A C 1
ATOM 1611 O O . ALA A 1 208 ? -10.885 -6.333 7.458 1.00 97.94 208 ALA A O 1
ATOM 1612 N N . ALA A 1 209 ? -10.334 -4.839 5.874 1.00 97.56 209 ALA A N 1
ATOM 1613 C CA . ALA A 1 209 ? -9.764 -3.811 6.741 1.00 97.56 209 ALA A CA 1
ATOM 1614 C C . ALA A 1 209 ? -10.849 -2.890 7.333 1.00 97.56 209 ALA A C 1
ATOM 1616 O O . ALA A 1 209 ? -10.836 -1.680 7.145 1.00 97.56 209 ALA A O 1
ATOM 1617 N N . HIS A 1 210 ? -11.807 -3.461 8.069 1.00 94.94 210 HIS A N 1
ATOM 1618 C CA . HIS A 1 210 ? -12.948 -2.715 8.618 1.00 94.94 210 HIS A CA 1
ATOM 1619 C C . HIS A 1 210 ? -12.529 -1.454 9.387 1.00 94.94 210 HIS A C 1
ATOM 1621 O O . HIS A 1 210 ? -11.796 -1.550 10.387 1.00 94.94 210 HIS A O 1
ATOM 1627 N N . HIS A 1 211 ? -13.088 -0.316 8.972 1.00 92.44 211 HIS A N 1
ATOM 1628 C CA . HIS A 1 211 ? -12.837 1.016 9.525 1.00 92.44 211 HIS A CA 1
ATOM 1629 C C . HIS A 1 211 ? -11.372 1.472 9.416 1.00 92.44 211 HIS A C 1
ATOM 1631 O O . HIS A 1 211 ? -10.856 2.136 10.324 1.00 92.44 211 HIS A O 1
ATOM 1637 N N . ALA A 1 212 ? -10.691 1.084 8.340 1.00 93.56 212 ALA A N 1
ATOM 1638 C CA . ALA A 1 212 ? -9.421 1.674 7.935 1.00 93.56 212 ALA A CA 1
ATOM 1639 C C . ALA A 1 212 ? -9.625 3.062 7.297 1.00 93.56 212 ALA A C 1
ATOM 1641 O O . ALA A 1 212 ? -8.797 3.953 7.505 1.00 93.56 212 ALA A O 1
ATOM 1642 N N . GLY A 1 213 ? -10.760 3.276 6.620 1.00 90.94 213 GLY A N 1
ATOM 1643 C CA . GLY A 1 213 ? -11.043 4.477 5.839 1.00 90.94 213 GLY A CA 1
ATOM 1644 C C . GLY A 1 213 ? -10.299 4.501 4.500 1.00 90.94 213 GLY A C 1
ATOM 1645 O O . GLY A 1 213 ? -9.848 3.470 4.014 1.00 90.94 213 GLY A O 1
ATOM 1646 N N . ALA A 1 214 ? -10.155 5.700 3.934 1.00 86.44 214 ALA A N 1
ATOM 1647 C CA . ALA A 1 214 ? -9.701 5.917 2.556 1.00 86.44 214 ALA A CA 1
ATOM 1648 C C . ALA A 1 214 ? -8.174 5.893 2.328 1.00 86.44 214 ALA A C 1
ATOM 1650 O O . ALA A 1 214 ? -7.739 6.258 1.238 1.00 86.44 214 ALA A O 1
ATOM 1651 N N . ASP A 1 215 ? -7.370 5.539 3.335 1.00 92.38 215 ASP A N 1
ATOM 1652 C CA . ASP A 1 215 ? -5.917 5.363 3.188 1.00 92.38 215 ASP A CA 1
ATOM 1653 C C . ASP A 1 215 ? -5.465 4.137 3.987 1.00 92.38 215 ASP A C 1
ATOM 1655 O O . ASP A 1 215 ? -4.979 4.226 5.119 1.00 92.38 215 ASP A O 1
ATOM 1659 N N . ILE A 1 216 ? -5.731 2.956 3.425 1.00 96.75 216 ILE A N 1
ATOM 1660 C CA . ILE A 1 216 ? -5.414 1.679 4.074 1.00 96.75 216 ILE A CA 1
ATOM 1661 C C . ILE A 1 216 ? -3.902 1.509 4.243 1.00 96.75 216 ILE A C 1
ATOM 1663 O O . ILE A 1 216 ? -3.468 1.037 5.294 1.00 96.75 216 ILE A O 1
ATOM 1667 N N . GLN A 1 217 ? -3.105 1.909 3.249 1.00 95.75 217 GLN A N 1
ATOM 1668 C CA . GLN A 1 217 ? -1.650 1.765 3.278 1.00 95.75 217 GLN A CA 1
ATOM 1669 C C . GLN A 1 217 ? -1.051 2.494 4.481 1.00 95.75 217 GLN A C 1
ATOM 1671 O O . GLN A 1 217 ? -0.410 1.847 5.315 1.00 95.75 217 GLN A O 1
ATOM 1676 N N . ALA A 1 218 ? -1.370 3.782 4.656 1.00 93.06 218 ALA A N 1
ATOM 1677 C CA . ALA A 1 218 ? -0.883 4.547 5.798 1.00 93.06 218 ALA A CA 1
ATOM 1678 C C . ALA A 1 218 ? -1.289 3.901 7.130 1.00 93.06 218 ALA A C 1
ATOM 1680 O O . ALA A 1 218 ? -0.506 3.883 8.073 1.00 93.06 218 ALA A O 1
ATOM 1681 N N . ARG A 1 219 ? -2.489 3.307 7.228 1.00 94.81 219 ARG A N 1
ATOM 1682 C CA . ARG A 1 219 ? -2.939 2.622 8.456 1.00 94.81 219 ARG A CA 1
ATOM 1683 C C . ARG A 1 219 ? -2.158 1.352 8.759 1.00 94.81 219 ARG A C 1
ATOM 1685 O O . ARG A 1 219 ? -1.967 1.045 9.934 1.00 94.81 219 ARG A O 1
ATOM 1692 N N . LEU A 1 220 ? -1.754 0.596 7.740 1.00 96.62 220 LEU A N 1
ATOM 1693 C CA . LEU A 1 220 ? -0.946 -0.612 7.916 1.00 96.62 220 LEU A CA 1
ATOM 1694 C C . LEU A 1 220 ? 0.495 -0.267 8.317 1.00 96.62 220 LEU A C 1
ATOM 1696 O O . LEU A 1 220 ? 1.064 -0.961 9.167 1.00 96.62 220 LEU A O 1
ATOM 1700 N N . GLU A 1 221 ? 1.048 0.814 7.756 1.00 93.69 221 GLU A N 1
ATOM 1701 C CA . GLU A 1 221 ? 2.345 1.388 8.141 1.00 93.69 221 GLU A CA 1
ATOM 1702 C C . GLU A 1 221 ? 2.305 1.912 9.586 1.00 93.69 221 GLU A C 1
ATOM 1704 O O . GLU A 1 221 ? 3.126 1.523 10.411 1.00 93.69 221 GLU A O 1
ATOM 1709 N N . GLU A 1 222 ? 1.281 2.695 9.942 1.00 92.56 222 GLU A N 1
ATOM 1710 C CA . GLU A 1 222 ? 1.123 3.327 11.261 1.00 92.56 222 GLU A CA 1
ATOM 1711 C C . GLU A 1 222 ? 1.070 2.319 12.425 1.00 92.56 222 GLU A C 1
ATOM 1713 O O . GLU A 1 222 ? 1.418 2.638 13.565 1.00 92.56 222 GLU A O 1
ATOM 1718 N N . ILE A 1 223 ? 0.616 1.090 12.164 1.00 95.56 223 ILE A N 1
ATOM 1719 C CA . ILE A 1 223 ? 0.563 0.013 13.165 1.00 95.56 223 ILE A CA 1
ATOM 1720 C C . ILE A 1 223 ? 1.658 -1.044 12.970 1.00 95.56 223 ILE A C 1
ATOM 1722 O O . ILE A 1 223 ? 1.626 -2.071 13.648 1.00 95.56 223 ILE A O 1
ATOM 1726 N N . ASN A 1 224 ? 2.628 -0.785 12.088 1.00 94.50 224 ASN A N 1
ATOM 1727 C CA . ASN A 1 224 ? 3.813 -1.605 11.833 1.00 94.50 224 ASN A CA 1
ATOM 1728 C C . ASN A 1 224 ? 3.511 -3.060 11.432 1.00 94.50 224 ASN A C 1
ATOM 1730 O O . ASN A 1 224 ? 4.190 -3.987 11.881 1.00 94.50 224 ASN A O 1
ATOM 1734 N N . ILE A 1 225 ? 2.488 -3.287 10.599 1.00 97.12 225 ILE A N 1
ATOM 1735 C CA . ILE A 1 225 ? 2.159 -4.641 10.111 1.00 97.12 225 ILE A CA 1
ATOM 1736 C C . ILE A 1 225 ? 2.399 -4.852 8.617 1.00 97.12 225 ILE A C 1
ATOM 1738 O O . ILE A 1 225 ? 2.335 -6.003 8.190 1.00 97.12 225 ILE A O 1
ATOM 1742 N N . LEU A 1 226 ? 2.689 -3.800 7.839 1.00 97.12 226 LEU A N 1
ATOM 1743 C CA . LEU A 1 226 ? 2.830 -3.894 6.381 1.00 97.12 226 LEU A CA 1
ATOM 1744 C C . LEU A 1 226 ? 3.876 -4.941 5.964 1.00 97.12 226 LEU A C 1
ATOM 1746 O O . LEU A 1 226 ? 3.509 -5.922 5.327 1.00 97.12 226 LEU A O 1
ATOM 1750 N N . ASP A 1 227 ? 5.125 -4.830 6.423 1.00 96.50 227 ASP A N 1
ATOM 1751 C CA . ASP A 1 227 ? 6.185 -5.786 6.053 1.00 96.50 227 ASP A CA 1
ATOM 1752 C C . ASP A 1 227 ? 5.827 -7.233 6.407 1.00 96.50 227 ASP A C 1
ATOM 1754 O O . ASP A 1 227 ? 6.129 -8.158 5.661 1.00 96.50 227 ASP A O 1
ATOM 1758 N N . ARG A 1 228 ? 5.144 -7.448 7.542 1.00 97.00 228 ARG A N 1
ATOM 1759 C CA . ARG A 1 228 ? 4.706 -8.784 7.972 1.00 97.00 228 ARG A CA 1
ATOM 1760 C C . ARG A 1 228 ? 3.596 -9.339 7.079 1.00 97.00 228 ARG A C 1
ATOM 1762 O O . ARG A 1 228 ? 3.497 -10.557 6.933 1.00 97.00 228 ARG A O 1
ATOM 1769 N N . LEU A 1 229 ? 2.743 -8.471 6.540 1.00 98.25 229 LEU A N 1
ATOM 1770 C CA . LEU A 1 229 ? 1.707 -8.848 5.585 1.00 98.25 229 LEU A CA 1
ATOM 1771 C C . LEU A 1 229 ? 2.321 -9.189 4.228 1.00 98.25 229 LEU A C 1
ATOM 1773 O O . LEU A 1 229 ? 2.015 -10.259 3.715 1.00 98.25 229 LEU A O 1
ATOM 1777 N N . LEU A 1 230 ? 3.226 -8.353 3.710 1.00 98.19 230 LEU A N 1
ATOM 1778 C CA . LEU A 1 230 ? 3.921 -8.597 2.440 1.00 98.19 230 LEU A CA 1
ATOM 1779 C C . LEU A 1 230 ? 4.736 -9.895 2.489 1.00 98.19 230 LEU A C 1
ATOM 1781 O O . LEU A 1 230 ? 4.550 -10.774 1.657 1.00 98.19 230 LEU A O 1
ATOM 1785 N N . ALA A 1 231 ? 5.521 -10.079 3.551 1.00 97.25 231 ALA A N 1
ATOM 1786 C CA . ALA A 1 231 ? 6.245 -11.315 3.842 1.00 97.25 231 ALA A CA 1
ATOM 1787 C C . ALA A 1 231 ? 5.353 -12.565 3.929 1.00 97.25 231 ALA A C 1
ATOM 1789 O O . ALA A 1 231 ? 5.800 -13.676 3.656 1.00 97.25 231 ALA A O 1
ATOM 1790 N N . GLY A 1 232 ? 4.119 -12.414 4.417 1.00 97.81 232 GLY A N 1
ATOM 1791 C CA . GLY A 1 232 ? 3.173 -13.522 4.501 1.00 97.81 232 GLY A CA 1
ATOM 1792 C C . GLY A 1 232 ? 2.470 -13.802 3.176 1.00 97.81 232 GLY A C 1
ATOM 1793 O O . GLY A 1 232 ? 2.124 -14.950 2.902 1.00 97.81 232 GLY A O 1
ATOM 1794 N N . ALA A 1 233 ? 2.245 -12.757 2.380 1.00 97.88 233 ALA A N 1
ATOM 1795 C CA . ALA A 1 233 ? 1.656 -12.846 1.055 1.00 97.88 233 ALA A CA 1
ATOM 1796 C C . ALA A 1 233 ? 2.594 -13.577 0.092 1.00 97.88 233 ALA A C 1
ATOM 1798 O O . ALA A 1 233 ? 2.162 -14.561 -0.501 1.00 97.88 233 ALA A O 1
ATOM 1799 N N . GLU A 1 234 ? 3.855 -13.138 0.033 1.00 95.62 234 GLU A N 1
ATOM 1800 C CA . GLU A 1 234 ? 4.943 -13.739 -0.750 1.00 95.62 234 GLU A CA 1
ATOM 1801 C C . GLU A 1 234 ? 5.133 -15.220 -0.391 1.00 95.62 234 GLU A C 1
ATOM 1803 O O . GLU A 1 234 ? 4.963 -16.085 -1.240 1.00 95.62 234 GLU A O 1
ATOM 1808 N N . ALA A 1 235 ? 5.278 -15.544 0.897 1.00 95.75 235 ALA A N 1
ATOM 1809 C CA . ALA A 1 235 ? 5.392 -16.931 1.353 1.00 95.75 235 ALA A CA 1
ATOM 1810 C C . ALA A 1 235 ? 4.087 -17.764 1.262 1.00 95.75 235 ALA A C 1
ATOM 1812 O O . ALA A 1 235 ? 4.014 -18.861 1.822 1.00 95.75 235 ALA A O 1
ATOM 1813 N N . GLY A 1 236 ? 3.002 -17.236 0.682 1.00 95.56 236 GLY A N 1
ATOM 1814 C CA . GLY A 1 236 ? 1.736 -17.956 0.507 1.00 95.56 236 GLY A CA 1
ATOM 1815 C C . GLY A 1 236 ? 0.997 -18.334 1.804 1.00 95.56 236 GLY A C 1
ATOM 1816 O O . GLY A 1 236 ? 0.111 -19.193 1.780 1.00 95.56 236 GLY A O 1
ATOM 1817 N N . ASN A 1 237 ? 1.326 -17.708 2.939 1.00 96.00 237 ASN A N 1
ATOM 1818 C CA . ASN A 1 237 ? 0.794 -18.045 4.269 1.00 96.00 237 ASN A CA 1
ATOM 1819 C C . ASN A 1 237 ? -0.142 -16.977 4.867 1.00 96.00 237 ASN A C 1
ATOM 1821 O O . ASN A 1 237 ? -0.592 -17.104 6.018 1.00 96.00 237 ASN A O 1
ATOM 1825 N N . LEU A 1 238 ? -0.422 -15.912 4.115 1.00 98.19 238 LEU A N 1
ATOM 1826 C CA . LEU A 1 238 ? -1.399 -14.900 4.481 1.00 98.19 238 LEU A CA 1
ATOM 1827 C C . LEU A 1 238 ? -2.811 -15.413 4.182 1.00 98.19 238 LEU A C 1
ATOM 1829 O O . LEU A 1 238 ? -3.158 -15.737 3.056 1.00 98.19 238 LEU A O 1
ATOM 1833 N N . THR A 1 239 ? -3.650 -15.467 5.212 1.00 98.44 239 THR A N 1
ATOM 1834 C CA . THR A 1 239 ? -5.072 -15.813 5.093 1.00 98.44 239 THR A CA 1
ATOM 1835 C C . THR A 1 239 ? -5.932 -14.651 5.585 1.00 98.44 239 THR A C 1
ATOM 1837 O O . THR A 1 239 ? -5.441 -13.836 6.379 1.00 98.44 239 THR A O 1
ATOM 1840 N N . PRO A 1 240 ? -7.229 -14.581 5.225 1.00 98.50 240 PRO A N 1
ATOM 1841 C CA . PRO A 1 240 ? -8.137 -13.571 5.774 1.00 98.50 240 PRO A CA 1
ATOM 1842 C C . PRO A 1 240 ? -8.159 -13.559 7.311 1.00 98.50 240 PRO A C 1
ATOM 1844 O O . PRO A 1 240 ? -8.217 -12.496 7.934 1.00 98.50 240 PRO A O 1
ATOM 1847 N N . LEU A 1 241 ? -8.033 -14.733 7.944 1.00 98.38 241 LEU A N 1
ATOM 1848 C CA . LEU A 1 241 ? -7.929 -14.854 9.398 1.00 98.38 241 LEU A CA 1
ATOM 1849 C C . LEU A 1 241 ? -6.629 -14.238 9.935 1.00 98.38 241 LEU A C 1
ATOM 1851 O O . LEU A 1 241 ? -6.679 -13.449 10.883 1.00 98.38 241 LEU A O 1
ATOM 1855 N N . ARG A 1 242 ? -5.478 -14.565 9.332 1.00 98.25 242 ARG A N 1
ATOM 1856 C CA . ARG A 1 242 ? -4.173 -14.021 9.738 1.00 98.25 242 ARG A CA 1
ATOM 1857 C C . ARG A 1 242 ? -4.121 -12.507 9.539 1.00 98.25 242 ARG A C 1
ATOM 1859 O O . ARG A 1 242 ? -3.674 -11.793 10.437 1.00 98.25 242 ARG A O 1
ATOM 1866 N N . PHE A 1 243 ? -4.657 -12.009 8.425 1.00 98.69 243 PHE A N 1
ATOM 1867 C CA . PHE A 1 243 ? -4.845 -10.577 8.202 1.00 98.69 243 PHE A CA 1
ATOM 1868 C C . PHE A 1 243 ? -5.686 -9.955 9.323 1.00 98.69 243 PHE A C 1
ATOM 1870 O O . PHE A 1 243 ? -5.249 -9.002 9.965 1.00 98.69 243 PHE A O 1
ATOM 1877 N N . ALA A 1 244 ? -6.861 -10.516 9.628 1.00 98.38 244 ALA A N 1
ATOM 1878 C CA . ALA A 1 244 ? -7.744 -9.983 10.663 1.00 98.38 244 ALA A CA 1
ATOM 1879 C C . ALA A 1 244 ? -7.095 -9.982 12.059 1.00 98.38 244 ALA A C 1
ATOM 1881 O O . ALA A 1 244 ? -7.330 -9.062 12.846 1.00 98.38 244 ALA A O 1
ATOM 1882 N N . GLN A 1 245 ? -6.277 -10.987 12.385 1.00 97.94 245 GLN A N 1
ATOM 1883 C CA . GLN A 1 245 ? -5.495 -11.031 13.624 1.00 97.94 245 GLN A CA 1
ATOM 1884 C C . GLN A 1 245 ? -4.483 -9.883 13.695 1.00 97.94 245 GLN A C 1
ATOM 1886 O O . GLN A 1 245 ? -4.479 -9.159 14.690 1.00 97.94 245 GLN A O 1
ATOM 1891 N N . LEU A 1 246 ? -3.697 -9.666 12.637 1.00 97.94 246 LEU A N 1
ATOM 1892 C CA . LEU A 1 246 ? -2.735 -8.560 12.562 1.00 97.94 246 LEU A CA 1
ATOM 1893 C C . LEU A 1 246 ? -3.437 -7.197 12.592 1.00 97.94 246 LEU A C 1
ATOM 1895 O O . LEU A 1 246 ? -3.070 -6.321 13.374 1.00 97.94 246 LEU A O 1
ATOM 1899 N N . TRP A 1 247 ? -4.525 -7.046 11.834 1.00 97.88 247 TRP A N 1
ATOM 1900 C CA . TRP A 1 247 ? -5.310 -5.814 11.758 1.00 97.88 247 TRP A CA 1
ATOM 1901 C C . TRP A 1 247 ? -5.923 -5.404 13.105 1.00 97.88 247 TRP A C 1
ATOM 1903 O O . TRP A 1 247 ? -6.150 -4.218 13.360 1.00 97.88 247 TRP A O 1
ATOM 1913 N N . ARG A 1 248 ? -6.192 -6.347 14.022 1.00 96.25 248 ARG A N 1
ATOM 1914 C CA . ARG A 1 248 ? -6.646 -6.014 15.389 1.00 96.25 248 ARG A CA 1
ATOM 1915 C C . ARG A 1 248 ? -5.601 -5.229 16.188 1.00 96.25 248 ARG A C 1
ATOM 1917 O O . ARG A 1 248 ? -6.004 -4.556 17.137 1.00 96.25 248 ARG A O 1
ATOM 1924 N N . GLY A 1 249 ? -4.329 -5.219 15.775 1.00 94.81 249 GLY A N 1
ATOM 1925 C CA . GLY A 1 249 ? -3.279 -4.364 16.337 1.00 94.81 249 GLY A CA 1
ATOM 1926 C C . GLY A 1 249 ? -3.664 -2.881 16.392 1.00 94.81 249 GLY A C 1
ATOM 1927 O O . GLY A 1 249 ? -3.348 -2.204 17.368 1.00 94.81 249 GLY A O 1
ATOM 1928 N N . ARG A 1 250 ? -4.492 -2.399 15.451 1.00 93.69 250 ARG A N 1
ATOM 1929 C CA . ARG A 1 250 ? -5.034 -1.024 15.455 1.00 93.69 250 ARG A CA 1
ATOM 1930 C C . ARG A 1 250 ? -5.773 -0.632 16.732 1.00 93.69 250 ARG A C 1
ATOM 1932 O O . ARG A 1 250 ? -5.827 0.541 17.073 1.00 93.69 250 ARG A O 1
ATOM 1939 N N . ARG A 1 251 ? -6.318 -1.602 17.477 1.00 91.94 251 ARG A N 1
ATOM 1940 C CA . ARG A 1 251 ? -6.985 -1.360 18.769 1.00 91.94 251 ARG A CA 1
ATOM 1941 C C . ARG A 1 251 ? -6.016 -0.869 19.846 1.00 91.94 251 ARG A C 1
ATOM 1943 O O . ARG A 1 251 ? -6.465 -0.466 20.917 1.00 91.94 251 ARG A O 1
ATOM 1950 N N . GLN A 1 252 ? -4.715 -0.929 19.570 1.00 90.12 252 GLN A N 1
ATOM 1951 C CA . GLN A 1 252 ? -3.651 -0.355 20.380 1.00 90.12 252 GLN A CA 1
ATOM 1952 C C . GLN A 1 252 ? -3.137 0.979 19.822 1.00 90.12 252 GLN A C 1
ATOM 1954 O O . GLN A 1 252 ? -2.384 1.655 20.513 1.00 90.12 252 GLN A O 1
ATOM 1959 N N . ASN A 1 253 ? -3.550 1.413 18.634 1.00 90.19 253 ASN A N 1
ATOM 1960 C CA . ASN A 1 253 ? -3.132 2.693 18.078 1.00 90.19 253 ASN A CA 1
ATOM 1961 C C . ASN A 1 253 ? -4.046 3.825 18.592 1.00 90.19 253 ASN A C 1
ATOM 1963 O O . ASN A 1 253 ? -5.265 3.807 18.411 1.00 90.19 253 ASN A O 1
ATOM 1967 N N . SER A 1 254 ? -3.453 4.816 19.263 1.00 87.19 254 SER A N 1
ATOM 1968 C CA . SER A 1 254 ? -4.195 5.913 19.897 1.00 87.19 254 SER A CA 1
ATOM 1969 C C . SER A 1 254 ? -4.838 6.867 18.885 1.00 87.19 254 SER A C 1
ATOM 1971 O O . SER A 1 254 ? -5.947 7.345 19.128 1.00 87.19 254 SER A O 1
ATOM 1973 N N . ALA A 1 255 ? -4.180 7.136 17.755 1.00 86.75 255 ALA A N 1
ATOM 1974 C CA . ALA A 1 255 ? -4.702 8.025 16.720 1.00 86.75 255 ALA A CA 1
ATOM 1975 C C . ALA A 1 255 ? -5.927 7.413 16.023 1.00 86.75 255 ALA A C 1
ATOM 1977 O O . ALA A 1 255 ? -6.954 8.083 15.878 1.00 86.75 255 ALA A O 1
ATOM 1978 N N . TRP A 1 256 ? -5.876 6.117 15.707 1.00 89.62 256 TRP A N 1
ATOM 1979 C CA . TRP A 1 256 ? -7.007 5.346 15.199 1.00 89.62 256 TRP A CA 1
ATOM 1980 C C . TRP A 1 256 ? -8.173 5.342 16.191 1.00 89.62 256 TRP A C 1
ATOM 1982 O O . TRP A 1 256 ? -9.299 5.647 15.803 1.00 89.62 256 TRP A O 1
ATOM 1992 N N . LEU A 1 257 ? -7.921 5.081 17.480 1.00 90.38 257 LEU A N 1
ATOM 1993 C CA . LEU A 1 257 ? -8.965 5.111 18.513 1.00 90.38 257 LEU A CA 1
ATOM 1994 C C . LEU A 1 257 ? -9.623 6.494 18.642 1.00 90.38 257 LEU A C 1
ATOM 1996 O O . LEU A 1 257 ? -10.844 6.580 18.756 1.00 90.38 257 LEU A O 1
ATOM 2000 N N . MET A 1 258 ? -8.847 7.579 18.561 1.00 87.88 258 MET A N 1
ATOM 2001 C CA . MET A 1 258 ? -9.388 8.945 18.544 1.00 87.88 258 MET A CA 1
ATOM 2002 C C . MET A 1 258 ? -10.200 9.230 17.273 1.00 87.88 258 MET A C 1
ATOM 2004 O O . MET A 1 258 ? -11.230 9.905 17.328 1.00 87.88 258 MET A O 1
ATOM 2008 N N . GLY A 1 259 ? -9.769 8.717 16.118 1.00 88.88 259 GLY A N 1
ATOM 2009 C CA . GLY A 1 259 ? -10.538 8.759 14.873 1.00 88.88 259 GLY A CA 1
ATOM 2010 C C . GLY A 1 259 ? -11.872 8.019 14.991 1.00 88.88 259 GLY A C 1
ATOM 2011 O O . GLY A 1 259 ? -12.915 8.572 14.636 1.00 88.88 259 GLY A O 1
ATOM 2012 N N . LEU A 1 260 ? -11.848 6.812 15.558 1.00 89.75 260 LEU A N 1
ATOM 2013 C CA . LEU A 1 260 ? -13.037 6.002 15.796 1.00 89.75 260 LEU A CA 1
ATOM 2014 C C . LEU A 1 260 ? -13.997 6.683 16.776 1.00 89.75 260 LEU A C 1
ATOM 2016 O O . LEU A 1 260 ? -15.187 6.742 16.492 1.00 89.75 260 LEU A O 1
ATOM 2020 N N . LEU A 1 261 ? -13.490 7.262 17.867 1.00 88.88 261 LEU A N 1
ATOM 2021 C CA . LEU A 1 261 ? -14.306 8.000 18.833 1.00 88.88 261 LEU A CA 1
ATOM 2022 C C . LEU A 1 261 ? -15.010 9.198 18.176 1.00 88.88 261 LEU A C 1
ATOM 2024 O O . LEU A 1 261 ? -16.211 9.380 18.330 1.00 88.88 261 LEU A O 1
ATOM 2028 N N . ARG A 1 262 ? -14.298 9.972 17.343 1.00 88.94 262 ARG A N 1
ATOM 2029 C CA . ARG A 1 262 ? -14.918 11.058 16.557 1.00 88.94 262 ARG A CA 1
ATOM 2030 C C . ARG A 1 262 ? -15.956 10.546 15.557 1.00 88.94 262 ARG A C 1
ATOM 2032 O O . ARG A 1 262 ? -16.911 11.255 15.246 1.00 88.94 262 ARG A O 1
ATOM 2039 N N . LYS A 1 263 ? -15.768 9.347 14.997 1.00 88.25 263 LYS A N 1
ATOM 2040 C CA . LYS A 1 263 ? -16.755 8.714 14.109 1.00 88.25 263 LYS A CA 1
ATOM 2041 C C . LYS A 1 263 ? -18.012 8.332 14.892 1.00 88.25 263 LYS A C 1
ATOM 2043 O O . LYS A 1 263 ? -19.096 8.688 14.447 1.00 88.25 263 LYS A O 1
ATOM 2048 N N . THR A 1 264 ? -17.882 7.692 16.056 1.00 91.00 264 THR A N 1
ATOM 2049 C CA . THR A 1 264 ? -19.039 7.313 16.886 1.00 91.00 264 THR A CA 1
ATOM 2050 C C . THR A 1 264 ? -19.784 8.525 17.438 1.00 91.00 264 THR A C 1
ATOM 2052 O O . THR A 1 264 ? -21.013 8.508 17.456 1.00 91.00 264 THR A O 1
ATOM 2055 N N . ASP A 1 265 ? -19.066 9.597 17.790 1.00 86.06 265 ASP A N 1
ATOM 2056 C CA . ASP A 1 265 ? -19.668 10.862 18.227 1.00 86.06 265 ASP A CA 1
ATOM 2057 C C . ASP A 1 265 ? -20.515 11.492 17.106 1.00 86.06 265 ASP A C 1
ATOM 2059 O O . ASP A 1 265 ? -21.652 11.887 17.342 1.00 86.06 265 ASP A O 1
ATOM 2063 N N . ARG A 1 266 ? -20.019 11.509 15.858 1.00 90.06 266 ARG A N 1
ATOM 2064 C CA . ARG A 1 266 ? -20.784 12.007 14.694 1.00 90.06 266 ARG A CA 1
ATOM 2065 C C . ARG A 1 266 ? -21.994 11.148 14.337 1.00 90.06 266 ARG A C 1
ATOM 2067 O O . ARG A 1 266 ? -22.946 11.662 13.765 1.00 90.06 266 ARG A O 1
ATOM 2074 N N . MET A 1 267 ? -21.951 9.852 14.636 1.00 90.31 267 MET A N 1
ATOM 2075 C CA . MET A 1 267 ? -23.093 8.954 14.431 1.00 90.31 267 MET A CA 1
ATOM 2076 C C . MET A 1 267 ? -24.207 9.171 15.462 1.00 90.31 267 MET A C 1
ATOM 2078 O O . MET A 1 267 ? -25.266 8.561 15.328 1.00 90.31 267 MET A O 1
ATOM 2082 N N . ASP A 1 268 ? -23.954 9.978 16.495 1.00 88.31 268 ASP A N 1
ATOM 2083 C CA . ASP A 1 268 ? -24.870 10.238 17.601 1.00 88.31 268 ASP A CA 1
ATOM 2084 C C . ASP A 1 268 ? -25.328 8.953 18.318 1.00 88.31 268 ASP A C 1
ATOM 2086 O O . ASP A 1 268 ? -26.484 8.766 18.697 1.00 88.31 268 ASP A O 1
ATOM 2090 N N . ARG A 1 269 ? -24.398 7.999 18.473 1.00 90.81 269 ARG A N 1
ATOM 2091 C CA . ARG A 1 269 ? -24.651 6.697 19.107 1.00 90.81 269 ARG A CA 1
ATOM 2092 C C . ARG A 1 269 ? -23.930 6.622 20.457 1.00 90.81 269 ARG A C 1
ATOM 2094 O O . ARG A 1 269 ? -22.832 6.060 20.514 1.00 90.81 269 ARG A O 1
ATOM 2101 N N . PRO A 1 270 ? -24.540 7.099 21.563 1.00 93.31 270 PRO A N 1
ATOM 2102 C CA . PRO A 1 270 ? -23.868 7.174 22.864 1.00 93.31 270 PRO A CA 1
ATOM 2103 C C . PRO A 1 270 ? -23.388 5.808 23.372 1.00 93.31 270 PRO A C 1
ATOM 2105 O O . PRO A 1 270 ? -22.326 5.709 23.976 1.00 93.31 270 PRO A O 1
ATOM 2108 N N . TRP A 1 271 ? -24.095 4.727 23.035 1.00 95.31 271 TRP A N 1
ATOM 2109 C CA . TRP A 1 271 ? -23.673 3.364 23.369 1.00 95.31 271 TRP A CA 1
ATOM 2110 C C . TRP A 1 271 ? -22.333 2.970 22.720 1.00 95.31 271 TRP A C 1
ATOM 2112 O O . TRP A 1 271 ? -21.467 2.396 23.378 1.00 95.31 271 TRP A O 1
ATOM 2122 N N . LEU A 1 272 ? -22.107 3.333 21.452 1.00 94.25 272 LEU A N 1
ATOM 2123 C CA . LEU A 1 272 ? -20.835 3.059 20.773 1.00 94.25 272 LEU A CA 1
ATOM 2124 C C . LEU A 1 272 ? -19.718 3.977 21.280 1.00 94.25 272 LEU A C 1
ATOM 2126 O O . LEU A 1 272 ? -18.606 3.503 21.514 1.00 94.25 272 LEU A O 1
ATOM 2130 N N . SER A 1 273 ? -20.013 5.262 21.507 1.00 94.31 273 SER A N 1
ATOM 2131 C CA . SER A 1 273 ? -19.039 6.191 22.094 1.00 94.31 273 SER A CA 1
ATOM 2132 C C . SER A 1 273 ? -18.591 5.736 23.486 1.00 94.31 273 SER A C 1
ATOM 2134 O O . SER A 1 273 ? -17.395 5.778 23.774 1.00 94.31 273 SER A O 1
ATOM 2136 N N . ALA A 1 274 ? -19.503 5.215 24.318 1.00 95.19 274 ALA A N 1
ATOM 2137 C CA . ALA A 1 274 ? -19.164 4.644 25.621 1.00 95.19 274 ALA A CA 1
ATOM 2138 C C . ALA A 1 274 ? -18.223 3.432 25.493 1.00 95.19 274 ALA A C 1
ATOM 2140 O O . ALA A 1 274 ? -17.223 3.367 26.205 1.00 95.19 274 ALA A O 1
ATOM 2141 N N . LEU A 1 275 ? -18.466 2.512 24.550 1.00 94.50 275 LEU A N 1
ATOM 2142 C CA . LEU A 1 275 ? -17.568 1.373 24.315 1.00 94.50 275 LEU A CA 1
ATOM 2143 C C . LEU A 1 275 ? -16.148 1.801 23.928 1.00 94.50 275 LE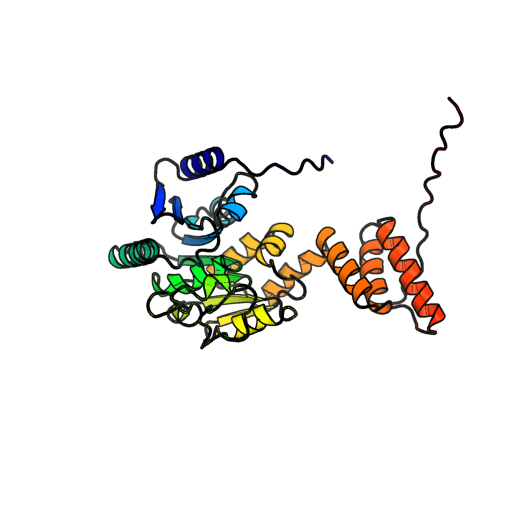U A C 1
ATOM 2145 O O . LEU A 1 275 ? -15.174 1.290 24.489 1.00 94.50 275 LEU A O 1
ATOM 2149 N N . VAL A 1 276 ? -16.023 2.726 22.972 1.00 92.94 276 VAL A N 1
ATOM 2150 C CA . VAL A 1 276 ? -14.717 3.188 22.482 1.00 92.94 276 VAL A CA 1
ATOM 2151 C C . VAL A 1 276 ? -13.990 3.967 23.574 1.00 92.94 276 VAL A C 1
ATOM 2153 O O . VAL A 1 276 ? -12.840 3.656 23.886 1.00 92.94 276 VAL A O 1
ATOM 2156 N N . ALA A 1 277 ? -14.662 4.928 24.212 1.00 93.25 277 ALA A N 1
ATOM 2157 C CA . ALA A 1 277 ? -14.078 5.716 25.291 1.00 93.25 277 ALA A CA 1
ATOM 2158 C C . ALA A 1 277 ? -13.699 4.839 26.497 1.00 93.25 277 ALA A C 1
ATOM 2160 O O . ALA A 1 277 ? -12.607 4.992 27.039 1.00 93.25 277 ALA A O 1
ATOM 2161 N N . GLY A 1 278 ? -14.537 3.867 26.866 1.00 93.75 278 GLY A N 1
ATOM 2162 C CA . GLY A 1 278 ? -14.257 2.896 27.925 1.00 93.75 278 GLY A CA 1
ATOM 2163 C C . GLY A 1 278 ? -13.039 2.024 27.624 1.00 93.75 278 GLY A C 1
ATOM 2164 O O . GLY A 1 278 ? -12.190 1.824 28.493 1.00 93.75 278 GLY A O 1
ATOM 2165 N N . HIS A 1 279 ? -12.889 1.565 26.377 1.00 92.69 279 HIS A N 1
ATOM 2166 C CA . HIS A 1 279 ? -11.676 0.870 25.931 1.00 92.69 279 HIS A CA 1
ATOM 2167 C C . HIS A 1 279 ? -10.427 1.749 26.071 1.00 92.69 279 HIS A C 1
ATOM 2169 O O . HIS A 1 279 ? -9.419 1.302 26.614 1.00 92.69 279 HIS A O 1
ATOM 2175 N N . MET A 1 280 ? -10.504 3.011 25.645 1.00 91.75 280 MET A N 1
ATOM 2176 C CA . MET A 1 280 ? -9.396 3.963 25.770 1.00 91.75 280 MET A CA 1
ATOM 2177 C C . MET A 1 280 ? -9.031 4.253 27.231 1.00 91.75 280 MET A C 1
ATOM 2179 O O . MET A 1 280 ? -7.850 4.318 27.560 1.00 91.75 280 MET A O 1
ATOM 2183 N N . VAL A 1 281 ? -10.024 4.391 28.117 1.00 91.44 281 VAL A N 1
ATOM 2184 C CA . VAL A 1 281 ? -9.802 4.601 29.556 1.00 91.44 281 VAL A CA 1
ATOM 2185 C C . VAL A 1 281 ? -9.079 3.406 30.179 1.00 91.44 281 VAL A C 1
ATOM 2187 O O . VAL A 1 281 ? -8.089 3.616 30.879 1.00 91.44 281 VAL A O 1
ATOM 2190 N N . ARG A 1 282 ? -9.502 2.169 29.874 1.00 89.50 282 ARG A N 1
ATOM 2191 C CA . ARG A 1 282 ? -8.839 0.944 30.365 1.00 89.50 282 ARG A CA 1
ATOM 2192 C C . ARG A 1 282 ? -7.376 0.828 29.932 1.00 89.50 282 ARG A C 1
ATOM 2194 O O . ARG A 1 282 ? -6.582 0.237 30.651 1.00 89.50 282 ARG A O 1
ATOM 2201 N N . LYS A 1 283 ? -7.017 1.377 28.769 1.00 85.06 283 LYS A N 1
ATOM 2202 C CA . LYS A 1 283 ? -5.672 1.249 28.189 1.00 85.06 283 LYS A CA 1
ATOM 2203 C C . LYS A 1 283 ? -4.651 2.263 28.735 1.00 85.06 283 LYS A C 1
ATOM 2205 O O . LYS A 1 283 ? -3.455 2.107 28.520 1.00 85.06 283 LYS A O 1
ATOM 2210 N N . GLY A 1 284 ? -5.102 3.325 29.391 1.00 77.69 284 GLY A N 1
ATOM 2211 C CA . GLY A 1 284 ? -4.239 4.443 29.772 1.00 77.69 284 GLY A CA 1
ATOM 2212 C C . GLY A 1 284 ? -4.968 5.745 29.509 1.00 77.69 284 GLY A C 1
ATOM 2213 O O . GLY A 1 284 ? -5.061 6.227 28.381 1.00 77.69 284 GLY A O 1
ATOM 2214 N N . ALA A 1 285 ? -5.582 6.267 30.561 1.00 64.88 285 ALA A N 1
ATOM 2215 C CA . ALA A 1 285 ? -6.656 7.225 30.416 1.00 64.88 285 ALA A CA 1
ATOM 2216 C C . ALA A 1 285 ? -6.177 8.625 30.008 1.00 64.88 285 ALA A C 1
ATOM 2218 O O . ALA A 1 285 ? -5.485 9.298 30.769 1.00 64.88 285 ALA A O 1
ATOM 2219 N N . SER A 1 286 ? -6.663 9.124 28.869 1.00 81.19 286 SER A N 1
ATOM 2220 C CA . SER A 1 286 ? -6.595 10.554 28.562 1.00 81.19 286 SER A CA 1
ATOM 2221 C C . SER A 1 286 ? -7.782 11.301 29.199 1.00 81.19 286 SER A C 1
ATOM 2223 O O . SER A 1 286 ? -8.901 10.770 29.228 1.00 81.19 286 SER A O 1
ATOM 2225 N N . PRO A 1 287 ? -7.612 12.555 29.667 1.00 86.06 287 PRO A N 1
ATOM 2226 C CA . PRO A 1 287 ? -8.729 13.374 30.153 1.00 86.06 287 PRO A CA 1
ATOM 2227 C C . PRO A 1 287 ? -9.841 13.550 29.110 1.00 86.06 287 PRO A C 1
ATOM 2229 O O . PRO A 1 287 ? -11.013 13.714 29.444 1.00 86.06 287 PRO A O 1
ATOM 2232 N N . ALA A 1 288 ? -9.493 13.505 27.820 1.00 86.25 288 ALA A N 1
ATOM 2233 C CA . ALA A 1 288 ? -10.461 13.519 26.733 1.00 86.25 288 ALA A CA 1
ATOM 2234 C C . ALA A 1 288 ? -11.331 12.253 26.721 1.00 86.25 288 ALA A C 1
ATOM 2236 O O . ALA A 1 288 ? -12.552 12.385 26.678 1.00 86.25 288 ALA A O 1
ATOM 2237 N N . ALA A 1 289 ? -10.730 11.061 26.807 1.00 89.75 289 ALA A N 1
ATOM 2238 C CA . ALA A 1 289 ? -11.463 9.795 26.812 1.00 89.75 289 ALA A CA 1
ATOM 2239 C C . ALA A 1 289 ? -12.390 9.675 28.030 1.00 89.75 289 ALA A C 1
ATOM 2241 O O . ALA A 1 289 ? -13.557 9.333 27.865 1.00 89.75 289 ALA A O 1
ATOM 2242 N N . ARG A 1 290 ? -11.919 10.055 29.228 1.00 91.94 290 ARG A N 1
ATOM 2243 C CA . ARG A 1 290 ? -12.747 10.056 30.451 1.00 91.94 290 ARG A CA 1
ATOM 2244 C C . ARG A 1 290 ? -13.967 10.970 30.321 1.00 91.94 290 ARG A C 1
ATOM 2246 O O . ARG A 1 290 ? -15.082 10.554 30.607 1.00 91.94 290 ARG A O 1
ATOM 2253 N N . ARG A 1 291 ? -13.775 12.196 29.814 1.00 91.75 291 ARG A N 1
ATOM 2254 C CA . ARG A 1 291 ? -14.886 13.130 29.561 1.00 91.75 291 ARG A CA 1
ATOM 2255 C C . ARG A 1 291 ? -15.901 12.566 28.568 1.00 91.75 291 ARG A C 1
ATOM 2257 O O . ARG A 1 291 ? -17.095 12.663 28.828 1.00 91.75 291 ARG A O 1
ATOM 2264 N N . ARG A 1 292 ? -15.442 11.961 27.462 1.00 91.50 292 ARG A N 1
ATOM 2265 C CA . ARG A 1 292 ? -16.346 11.323 26.487 1.00 91.50 292 ARG A CA 1
ATOM 2266 C C . ARG A 1 292 ? -17.117 10.161 27.104 1.00 91.50 292 ARG A C 1
ATOM 2268 O O . ARG A 1 292 ? -18.320 10.080 26.892 1.00 91.50 292 ARG A O 1
ATOM 2275 N N . LEU A 1 293 ? -16.450 9.297 27.870 1.00 94.75 293 LEU A N 1
ATOM 2276 C CA . LEU A 1 293 ? -17.099 8.168 28.534 1.00 94.75 293 LEU A CA 1
ATOM 2277 C C . LEU A 1 293 ? -18.213 8.653 29.465 1.00 94.75 293 LEU A C 1
ATOM 2279 O O . LEU A 1 293 ? -19.352 8.223 29.322 1.00 94.75 293 LEU A O 1
ATOM 2283 N N . ASN A 1 294 ? -17.911 9.599 30.356 1.00 94.81 294 ASN A N 1
ATOM 2284 C CA . ASN A 1 294 ? -18.890 10.109 31.316 1.00 94.81 294 ASN A CA 1
ATOM 2285 C C . ASN A 1 294 ? -20.077 10.786 30.620 1.00 94.81 294 ASN A C 1
ATOM 2287 O O . ASN A 1 294 ? -21.218 10.562 31.013 1.00 94.81 294 ASN A O 1
ATOM 2291 N N . ALA A 1 295 ? -19.826 11.571 29.566 1.00 94.44 295 ALA A N 1
ATOM 2292 C CA . ALA A 1 295 ? -20.888 12.198 28.782 1.00 94.44 295 ALA A CA 1
ATOM 2293 C C . ALA A 1 295 ? -21.784 11.154 28.093 1.00 94.44 295 ALA A C 1
ATOM 2295 O O . ALA A 1 295 ? -23.008 11.257 28.142 1.00 94.44 295 ALA A O 1
ATOM 2296 N N . ALA A 1 296 ? -21.184 10.121 27.495 1.00 95.25 296 ALA A N 1
ATOM 2297 C CA . ALA A 1 296 ? -21.920 9.045 26.842 1.00 95.25 296 ALA A CA 1
ATOM 2298 C C . ALA A 1 296 ? -22.773 8.239 27.838 1.00 95.25 296 ALA A C 1
ATOM 2300 O O . ALA A 1 296 ? -23.936 7.956 27.554 1.00 95.25 296 ALA A O 1
ATOM 2301 N N . LEU A 1 297 ? -22.228 7.915 29.015 1.00 96.44 297 LEU A N 1
ATOM 2302 C CA . LEU A 1 297 ? -22.950 7.206 30.076 1.00 96.44 297 LEU A CA 1
ATOM 2303 C C . LEU A 1 297 ? -24.080 8.052 30.673 1.00 96.44 297 LEU A C 1
ATOM 2305 O O . LEU A 1 297 ? -25.185 7.548 30.848 1.00 96.44 297 LEU A O 1
ATOM 2309 N N . SER A 1 298 ? -23.838 9.343 30.921 1.00 95.81 298 SER A N 1
ATOM 2310 C CA . SER A 1 298 ? -24.867 10.268 31.407 1.00 95.81 298 SER A CA 1
ATOM 2311 C C . SER A 1 298 ? -26.038 10.375 30.429 1.00 95.81 298 SER A C 1
ATOM 2313 O O . SER A 1 298 ? -27.191 10.319 30.853 1.00 95.81 298 SER A O 1
ATOM 2315 N N . ARG A 1 299 ? -25.757 10.435 29.121 1.00 95.50 299 ARG A N 1
ATOM 2316 C CA . ARG A 1 299 ? -26.798 10.436 28.090 1.00 95.50 299 ARG A CA 1
ATOM 2317 C C . ARG A 1 299 ? -27.588 9.126 28.049 1.00 95.50 299 ARG A C 1
ATOM 2319 O O . ARG A 1 299 ? -28.813 9.164 27.988 1.00 95.50 299 ARG A O 1
ATOM 2326 N N . LEU A 1 300 ? -26.916 7.974 28.116 1.00 96.06 300 LEU A N 1
ATOM 2327 C CA . LEU A 1 300 ? -27.604 6.678 28.186 1.00 96.06 300 LEU A CA 1
ATOM 2328 C C . LEU A 1 300 ? -28.530 6.606 29.405 1.00 96.06 300 LEU A C 1
ATOM 2330 O O . LEU A 1 300 ? -29.679 6.202 29.260 1.00 96.06 300 LEU A O 1
ATOM 2334 N N . ALA A 1 301 ? -28.066 7.070 30.567 1.00 95.19 301 ALA A N 1
ATOM 2335 C CA . ALA A 1 301 ? -28.869 7.108 31.783 1.00 95.19 301 ALA A CA 1
ATOM 2336 C C . ALA A 1 301 ? -30.103 8.017 31.638 1.00 95.19 301 ALA A C 1
ATOM 2338 O O . ALA A 1 301 ? -31.198 7.601 32.009 1.00 95.19 301 ALA A O 1
ATOM 2339 N N . SER A 1 302 ? -29.970 9.208 31.036 1.00 95.75 302 SER A N 1
ATOM 2340 C CA . SER A 1 302 ? -31.126 10.083 30.769 1.00 95.75 302 SER A CA 1
ATOM 2341 C C . SER A 1 302 ? -32.122 9.492 29.766 1.00 95.75 302 SER A C 1
ATOM 2343 O O . SER A 1 302 ? -33.306 9.800 29.823 1.00 95.75 302 SER A O 1
ATOM 2345 N N . GLU A 1 303 ? -31.652 8.624 28.865 1.00 95.19 303 GLU A N 1
ATOM 2346 C CA . GLU A 1 303 ? -32.486 7.874 27.918 1.00 95.19 303 GLU A CA 1
ATOM 2347 C C . GLU A 1 303 ? -33.078 6.588 28.544 1.00 95.19 303 GLU A C 1
ATOM 2349 O O . GLU A 1 303 ? -33.745 5.825 27.849 1.00 95.19 303 GLU A O 1
ATOM 2354 N N . GLY A 1 304 ? -32.815 6.300 29.828 1.00 94.38 304 GLY A N 1
ATOM 2355 C CA . GLY A 1 304 ? -33.255 5.070 30.503 1.00 94.38 304 GLY A CA 1
ATOM 2356 C C . GLY A 1 304 ? -32.556 3.796 30.007 1.00 94.38 304 GLY A C 1
ATOM 2357 O O . GLY A 1 304 ? -33.069 2.692 30.181 1.00 94.38 304 GLY A O 1
ATOM 2358 N N . ARG A 1 305 ? -31.395 3.927 29.357 1.00 95.00 305 ARG A N 1
ATOM 2359 C CA . ARG A 1 305 ? -30.647 2.826 28.736 1.00 95.00 305 ARG A CA 1
ATOM 2360 C C . ARG A 1 305 ? -29.457 2.410 29.593 1.00 95.00 305 ARG A C 1
ATOM 2362 O O . ARG A 1 305 ? -28.724 3.246 30.114 1.00 95.00 305 ARG A O 1
ATOM 2369 N N . SER A 1 306 ? -29.208 1.105 29.668 1.00 92.62 306 SER A N 1
ATOM 2370 C CA . SER A 1 306 ? -28.070 0.554 30.409 1.00 92.62 306 SER A CA 1
ATOM 2371 C C . SER A 1 306 ? -26.726 0.827 29.726 1.00 92.62 306 SER A C 1
ATOM 2373 O O . SER A 1 306 ? -26.609 0.837 28.494 1.00 92.62 306 SER A O 1
ATOM 2375 N N . ALA A 1 307 ? -25.687 0.991 30.545 1.00 92.56 307 ALA A N 1
ATOM 2376 C CA . ALA A 1 307 ? -24.315 1.141 30.085 1.00 92.56 307 ALA A CA 1
ATOM 2377 C C . ALA A 1 307 ? -23.801 -0.137 29.384 1.00 92.56 307 ALA A C 1
ATOM 2379 O O . ALA A 1 307 ? -24.056 -1.250 29.855 1.00 92.56 307 ALA A O 1
ATOM 2380 N N . PRO A 1 308 ? -23.039 -0.018 28.281 1.00 94.25 308 PRO A N 1
ATOM 2381 C CA . PRO A 1 308 ? -22.415 -1.173 27.650 1.00 94.25 308 PRO A CA 1
ATOM 2382 C C . PRO A 1 308 ? -21.403 -1.847 28.577 1.00 94.25 308 PRO A C 1
ATOM 2384 O O . PRO A 1 308 ? -20.496 -1.187 29.079 1.00 94.25 308 PRO A O 1
ATOM 2387 N N . GLY A 1 309 ? -21.506 -3.170 28.736 1.00 88.12 309 GLY A N 1
ATOM 2388 C CA . GLY A 1 309 ? -20.483 -3.985 29.401 1.00 88.12 309 GLY A CA 1
ATOM 2389 C C . GLY A 1 309 ? -20.161 -3.566 30.839 1.00 88.12 309 GLY A C 1
ATOM 2390 O O . GLY A 1 309 ? -19.004 -3.681 31.235 1.00 88.12 309 GLY A O 1
ATOM 2391 N N . GLY A 1 310 ? -21.141 -3.030 31.579 1.00 87.06 310 GLY A N 1
ATOM 2392 C CA . GLY A 1 310 ? -20.955 -2.582 32.966 1.00 87.06 310 GLY A CA 1
ATOM 2393 C C . GLY A 1 310 ? -19.973 -1.416 33.115 1.00 87.06 310 GLY A C 1
ATOM 2394 O O . GLY A 1 310 ? -19.263 -1.329 34.111 1.00 87.06 310 GLY A O 1
ATOM 2395 N N . LEU A 1 311 ? -19.850 -0.566 32.090 1.00 93.00 311 LEU A N 1
ATOM 2396 C CA . LEU A 1 311 ? -18.985 0.609 32.139 1.00 93.00 311 LEU A CA 1
ATOM 2397 C C . LEU A 1 311 ? -19.531 1.662 33.108 1.00 93.00 311 LEU A C 1
ATOM 2399 O O . LEU A 1 311 ? -20.648 2.140 32.934 1.00 93.00 311 LEU A O 1
ATOM 2403 N N . GLU A 1 312 ? -18.684 2.085 34.044 1.00 91.88 312 GLU A N 1
ATOM 2404 C CA . GLU A 1 312 ? -18.999 3.117 35.034 1.00 91.88 312 GLU A CA 1
ATOM 2405 C C . GLU A 1 312 ? -18.314 4.460 34.716 1.00 91.88 312 GLU A C 1
ATOM 2407 O O . GLU A 1 312 ? -17.228 4.483 34.111 1.00 91.88 312 GLU A O 1
ATOM 2412 N N . PRO A 1 313 ? -18.904 5.599 35.132 1.00 89.50 313 PRO A N 1
ATOM 2413 C CA . PRO A 1 313 ? -18.261 6.902 35.034 1.00 89.50 313 PRO A CA 1
ATOM 2414 C C . PRO A 1 313 ? -16.901 6.911 35.738 1.00 89.50 313 PRO A C 1
ATOM 2416 O O . PRO A 1 313 ? -16.731 6.366 36.826 1.00 89.50 313 PRO A O 1
ATOM 2419 N N . THR A 1 314 ? -15.909 7.557 35.131 1.00 88.25 314 THR A N 1
ATOM 2420 C CA . THR A 1 314 ? -14.543 7.611 35.667 1.00 88.25 314 THR A CA 1
ATOM 2421 C C . THR A 1 314 ? -14.181 9.043 36.076 1.00 88.25 314 THR A C 1
ATOM 2423 O O . THR A 1 314 ? -14.397 9.961 35.280 1.00 88.25 314 THR A O 1
ATOM 2426 N N . PRO A 1 315 ? -13.574 9.284 37.256 1.00 83.69 315 PRO A N 1
ATOM 2427 C CA . PRO A 1 315 ? -13.183 10.632 37.673 1.00 83.69 315 PRO A CA 1
ATOM 2428 C C . PRO A 1 315 ? -12.253 11.297 36.653 1.00 83.69 315 PRO A C 1
ATOM 2430 O O . PRO A 1 315 ? -11.295 10.671 36.188 1.00 83.69 315 PRO A O 1
ATOM 2433 N N . VAL A 1 316 ? -12.517 12.558 36.304 1.00 73.81 316 VAL A N 1
ATOM 2434 C CA . VAL A 1 316 ? -11.631 13.375 35.460 1.00 73.81 316 VAL A CA 1
ATOM 2435 C C . VAL A 1 316 ? -10.665 14.115 36.392 1.00 73.81 316 VAL A C 1
ATOM 2437 O O . VAL A 1 316 ? -11.143 14.847 37.254 1.00 73.81 316 VAL A O 1
ATOM 2440 N N . PRO A 1 317 ? -9.334 13.950 36.264 1.00 67.31 317 PRO A N 1
ATOM 2441 C CA . PRO A 1 317 ? -8.390 14.678 37.106 1.00 67.31 317 PRO A CA 1
ATOM 2442 C C . PRO A 1 317 ? -8.570 16.189 36.927 1.00 67.31 317 PRO A C 1
ATOM 2444 O O . PRO A 1 317 ? -8.439 16.705 35.814 1.00 67.31 317 PRO A O 1
ATOM 2447 N N . HIS A 1 318 ? -8.869 16.899 38.014 1.00 61.22 318 HIS A N 1
ATOM 2448 C CA . HIS A 1 318 ? -8.766 18.351 38.053 1.00 61.22 318 HIS A CA 1
ATOM 2449 C C . HIS A 1 318 ? -7.298 18.702 38.275 1.00 61.22 318 HIS A C 1
ATOM 2451 O O . HIS A 1 318 ? -6.791 18.575 39.385 1.00 61.22 318 HIS A O 1
ATOM 2457 N N . HIS A 1 319 ? -6.603 19.142 37.227 1.00 58.53 319 HIS A N 1
ATOM 2458 C CA . HIS A 1 319 ? -5.412 19.947 37.456 1.00 58.53 319 HIS A CA 1
ATOM 2459 C C . HIS A 1 319 ? -5.908 21.336 37.855 1.00 58.53 319 HIS A C 1
ATOM 2461 O O . HIS A 1 319 ? -6.597 21.963 37.039 1.00 58.53 319 HIS A O 1
ATOM 2467 N N . PRO A 1 320 ? -5.652 21.805 39.091 1.00 49.22 320 PRO A N 1
ATOM 2468 C CA . PRO A 1 320 ? -5.925 23.191 39.418 1.00 49.22 320 PRO A CA 1
ATOM 2469 C C . PRO A 1 320 ? -5.178 24.026 38.382 1.00 49.22 320 PRO A C 1
ATOM 2471 O O . PRO A 1 320 ? -3.978 23.846 38.177 1.00 49.22 320 PRO A O 1
ATOM 2474 N N . LYS A 1 321 ? -5.900 24.889 37.658 1.00 53.28 321 LYS A N 1
ATOM 2475 C CA . LYS A 1 321 ? -5.229 25.955 36.922 1.00 53.28 321 LYS A CA 1
ATOM 2476 C C . LYS A 1 321 ? -4.461 26.715 37.990 1.00 53.28 321 LYS A C 1
ATOM 2478 O O . LYS A 1 321 ? -5.097 27.301 38.863 1.00 53.28 321 LYS A O 1
ATOM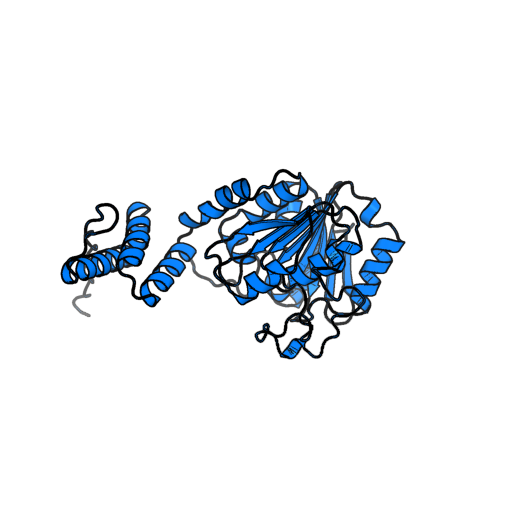 2483 N N . THR A 1 322 ? -3.135 26.667 37.956 1.00 47.56 322 THR A N 1
ATOM 2484 C CA . THR A 1 322 ? -2.324 27.644 38.669 1.00 47.56 322 THR A CA 1
ATOM 2485 C C . THR A 1 322 ? -2.720 28.989 38.077 1.00 47.56 322 THR A C 1
ATOM 2487 O O . THR A 1 322 ? -2.255 29.379 37.009 1.00 47.56 322 THR A O 1
ATOM 2490 N N . LEU A 1 323 ? -3.692 29.649 38.704 1.00 52.19 323 LEU A N 1
ATOM 2491 C CA . LEU A 1 323 ? -3.816 31.086 38.608 1.00 52.19 323 LEU A CA 1
ATOM 2492 C C . LEU A 1 323 ? -2.498 31.578 39.191 1.00 52.19 323 LEU A C 1
ATOM 2494 O O . LEU A 1 323 ? -2.276 31.436 40.391 1.00 52.19 323 LEU A O 1
ATOM 2498 N N . MET A 1 324 ? -1.591 32.041 38.330 1.00 48.69 324 MET A N 1
ATOM 2499 C CA . MET A 1 324 ? -0.497 32.886 38.787 1.00 48.69 324 MET A CA 1
ATOM 2500 C C . MET A 1 324 ? -1.181 34.082 39.442 1.00 48.69 324 MET A C 1
ATOM 2502 O O . MET A 1 324 ? -1.789 34.916 38.770 1.00 48.69 324 MET A O 1
ATOM 2506 N N . ALA A 1 325 ? -1.223 34.061 40.768 1.00 49.47 325 ALA A N 1
ATOM 2507 C CA . ALA A 1 325 ? -1.704 35.167 41.559 1.00 49.47 325 ALA A CA 1
ATOM 2508 C C . ALA A 1 325 ? -0.594 36.220 41.549 1.00 49.47 325 ALA A C 1
ATOM 2510 O O . ALA A 1 325 ? 0.371 36.075 42.286 1.00 49.47 325 ALA A O 1
ATOM 2511 N N . GLY A 1 326 ? -0.758 37.233 40.697 1.00 57.66 326 GLY A N 1
ATOM 2512 C CA . GLY A 1 326 ? 0.005 38.481 40.717 1.00 57.66 326 GLY A CA 1
ATOM 2513 C C . GLY A 1 326 ? 1.409 38.407 40.119 1.00 57.66 326 GLY A C 1
ATOM 2514 O O . GLY A 1 326 ? 2.296 37.794 40.698 1.00 57.66 326 GLY A O 1
ATOM 2515 N N . GLU A 1 327 ? 1.593 39.055 38.968 1.00 39.44 327 GLU A N 1
ATOM 2516 C CA . GLU A 1 327 ? 2.420 40.265 38.788 1.00 39.44 327 GLU A CA 1
ATOM 2517 C C . GLU A 1 327 ? 2.140 40.877 37.407 1.00 39.44 327 GLU A C 1
ATOM 2519 O O . GLU A 1 327 ? 2.005 40.106 36.426 1.00 39.44 327 GLU A O 1
#

Mean predicted aligned error: 5.7 Å

Foldseek 3Di:
DDPPQPDFDDPVVLVVLLQVQLPPVWDWDDFPDWKIKTWHDWDQEEEEWFEEQSVLRSDDSSHDPCVVLCVVPRHIYIYMYTHPQCLCQDPSSLVVLLVCLVVCVLVSHPAYEFDYEESRLLVSLLSCLSRQQHQYEYHLDAQAPACVVQVVPPPCPVCNVGDLDDRSRGSLVSCPRYQAYEYEAAVVPPSSVVRSVSNDDPRYAYAHLHQCPRTVPVLCVQLVCVSVQSVCRRVVNDHNVNSVVSSCSCLVPPVSLVVQLVVCVVVVPLQSNLVSLLSCCVNPHDLVSLVSNQVSCVVCVVVVHDHPPPDDRDDRDDPPPPPVPDD

pLDDT: mean 92.56, std 11.4, range [33.28, 98.94]

Secondary structure (DSSP, 8-state):
------PPPPHHHHHHHHHHHHTTT-EEEEETTTEEEEEE--EEEEEEEEEEHHHHHTSGGG--THHHHHHHH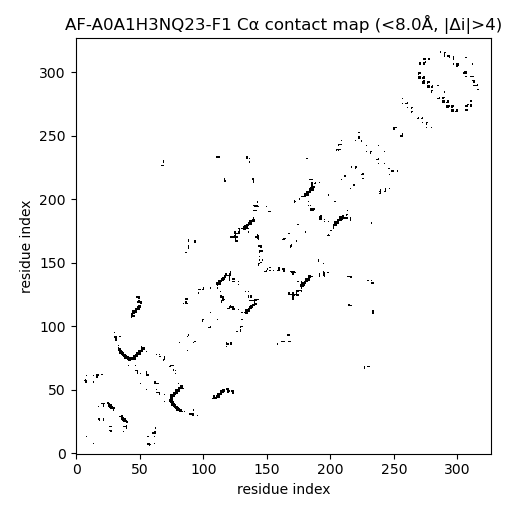-EEEEEEEESSS-TT--HHHHHHHHHHHHTTGGGG-SEEEEEEETHHHHHHHHHGGGSTT-EEEEES------TTT-TT--TTGGGGGS--SSTT--TTTTTTT-SEEEEEE-TTSHHHHHHHTT--STTEEEEE-TT--S-HHHHHHHTT-HHHHHHHHHTT---HHHHHHHHGGGGG-HHHHHHHHHHHHHTT-HHHHHHHHHHHHHHS--HHHHHHHHHHHHHHHHTTPPPGGG----PPP----------

Radius of gyration: 23.03 Å; Cα contacts (8 Å, |Δi|>4): 589; chains: 1; bounding box: 60×59×66 Å

Nearest PDB structures (foldseek):
  2wtm-assembly2_D  TM=5.734E-01  e=1.026E-02  Butyrivibrio proteoclasticus
  1tht-assembly1_A  TM=5.039E-01  e=3.749E-03  Vibrio harveyi
  5y7g-assembly3_C  TM=4.288E-01  e=3.260E+00  Pseudomonas aeruginosa PAO1
  7qtt-assembly1_X  TM=3.608E-01  e=5.100E+00  Homo sapiens

Solvent-accessible surface area (backbone atoms only — not comparable to full-atom values): 17621 Å² total; per-residue (Å²): 131,86,83,70,76,75,74,60,58,52,75,67,58,34,52,51,44,44,46,62,66,16,48,95,83,27,41,68,42,78,35,68,92,46,33,35,40,40,31,30,76,52,50,53,35,35,34,35,32,21,40,42,42,72,61,25,31,60,37,88,82,31,53,58,81,54,52,65,41,22,76,75,69,44,33,14,34,41,36,40,30,28,60,69,91,55,64,79,66,47,70,52,51,50,50,52,45,50,49,39,40,75,71,42,59,61,74,77,34,88,39,44,34,27,30,18,38,37,61,13,10,21,33,22,30,13,54,36,52,55,36,67,56,19,31,35,43,23,25,40,31,43,29,54,65,41,56,90,83,34,69,84,68,70,90,58,62,83,55,59,79,56,77,44,63,80,80,66,17,38,16,35,65,28,44,71,53,36,57,33,34,39,43,33,32,22,73,81,41,63,71,49,32,55,29,51,67,58,51,68,60,95,45,53,45,69,33,74,41,71,83,52,60,100,49,43,50,63,55,33,53,78,61,73,43,43,53,64,48,52,57,23,49,70,68,70,68,59,42,52,66,56,48,50,61,59,59,53,53,46,82,72,37,66,69,57,49,53,51,50,37,56,50,29,55,73,66,70,38,42,65,54,25,26,53,50,19,47,54,44,36,76,75,62,65,46,68,66,31,29,52,47,21,33,54,20,46,53,50,32,51,77,69,77,41,82,56,62,91,80,59,71,78,53,90,64,85,79,74,77,77,81,71,81,79,80,135

Sequence (327 aa):
MDDRKMQPMSRADHRKALIEAAGDLGYLRQIGDDHLALFRPGGDTLVVSFEALDTTRARDGGLPISTGLARKRGCATLDIMAEGRTWFRDEDLHDFFDNLTDDGFFDDYDSVLFVGGGMGAYGAAAHSVAAPGATVFLMQPYATLNREIAPWERRFRSAWAMAFEPRYGNAAQMIDAANRVYVITDPTEAADAMHATLFQGEHVIRCAAHHAGADIQARLEEINILDRLLAGAEAGNLTPLRFAQLWRGRRQNSAWLMGLLRKTDRMDRPWLSALVAGHMVRKGASPAARRRLNAALSRLASEGRSAPGGLEPTPVPHHPKTLMAGE